Protein AF-A0A1J3GNA1-F1 (afdb_monomer)

Organism: Noccaea caerulescens (NCBI:txid107243)

InterPro domains:
  IPR003609 PAN/Apple domain [PF08276] (162-185)

Sequence (187 aa):
ASGSFVFGMDDNTTNRLTILWRENMYWASGLWFNGRFSLEELNKYAFVFSFVSTESEQYLMYSGDPNYPGTLFPRIVIGQNGVLQIIRLDSEQTYVRCYPFGEDMTYEDCYEKNSRKCVRAGCMFPDTAYELRECRHFDFNETISPFSSSGFVLNETGGRLSSTDCQVKCLQNCSCLAYASTNVDGT

Radius of gyration: 18.55 Å; Cα contacts (8 Å, |Δi|>4): 287; chains: 1; bounding box: 49×35×56 Å

Structure (mmCIF, N/CA/C/O backbone):
data_AF-A0A1J3GNA1-F1
#
_entry.id   AF-A0A1J3GNA1-F1
#
loop_
_atom_site.group_PDB
_atom_site.id
_atom_site.type_symbol
_atom_site.label_atom_id
_atom_site.label_alt_id
_atom_site.label_comp_id
_atom_site.label_asym_id
_atom_site.label_entity_id
_atom_site.label_seq_id
_atom_site.pdbx_PDB_ins_code
_atom_site.Cartn_x
_atom_site.Cartn_y
_atom_site.Cartn_z
_atom_site.occupancy
_atom_site.B_iso_or_equiv
_atom_site.auth_seq_id
_atom_site.auth_comp_id
_atom_site.auth_asym_id
_atom_site.auth_atom_id
_atom_site.pdbx_PDB_model_num
ATOM 1 N N . ALA A 1 1 ? -6.658 10.672 -13.037 1.00 47.53 1 ALA A N 1
ATOM 2 C CA . ALA A 1 1 ? -6.172 9.318 -13.350 1.00 47.53 1 ALA A CA 1
ATOM 3 C C . ALA A 1 1 ? -6.287 8.431 -12.114 1.00 47.53 1 ALA A C 1
ATOM 5 O O . ALA A 1 1 ? -5.945 8.909 -11.038 1.00 47.53 1 ALA A O 1
ATOM 6 N N . SER A 1 2 ? -6.765 7.189 -12.240 1.00 63.78 2 SER A N 1
ATOM 7 C CA . SER A 1 2 ? -6.637 6.184 -11.169 1.00 63.78 2 SER A CA 1
ATOM 8 C C . SER A 1 2 ? -5.281 5.494 -11.312 1.00 63.78 2 SER A C 1
ATOM 10 O O . SER A 1 2 ? -4.959 5.035 -12.405 1.00 63.78 2 SER A O 1
ATOM 12 N N . GLY A 1 3 ? -4.481 5.467 -10.245 1.00 73.94 3 GLY A N 1
ATOM 13 C CA . GLY A 1 3 ? -3.180 4.793 -10.238 1.00 73.94 3 GLY A CA 1
ATOM 14 C C . GLY A 1 3 ? -3.301 3.267 -10.152 1.00 73.94 3 GLY A C 1
ATOM 15 O O . GLY A 1 3 ? -4.387 2.729 -9.952 1.00 73.94 3 GLY A O 1
ATOM 16 N N . SER A 1 4 ? -2.173 2.562 -10.269 1.00 83.62 4 SER A N 1
ATOM 17 C CA . SER A 1 4 ? -2.126 1.087 -10.229 1.00 83.62 4 SER A CA 1
ATOM 18 C C . SER A 1 4 ? -2.369 0.491 -8.840 1.00 83.62 4 SER A C 1
ATOM 20 O O . SER A 1 4 ? -2.621 -0.711 -8.731 1.00 83.62 4 SER A O 1
ATOM 22 N N . PHE A 1 5 ? -2.282 1.319 -7.796 1.00 86.62 5 PHE A N 1
ATOM 23 C CA . PHE A 1 5 ? -2.487 0.931 -6.407 1.00 86.62 5 PHE A CA 1
ATOM 24 C C . PHE A 1 5 ? -3.812 1.464 -5.866 1.00 86.62 5 PHE A C 1
ATOM 26 O O . PHE A 1 5 ? -4.145 2.634 -6.056 1.00 86.62 5 PHE A O 1
ATOM 33 N N . VAL A 1 6 ? -4.529 0.616 -5.133 1.00 89.81 6 VAL A N 1
ATOM 34 C CA . VAL A 1 6 ? -5.789 0.954 -4.467 1.00 89.81 6 VAL A CA 1
ATOM 35 C C . VAL A 1 6 ? -5.672 0.588 -2.997 1.00 89.81 6 VAL A C 1
ATOM 37 O O . VAL A 1 6 ? -5.424 -0.568 -2.669 1.00 89.81 6 VAL A O 1
ATOM 40 N N . PHE A 1 7 ? -5.846 1.568 -2.114 1.00 89.94 7 PHE A N 1
ATOM 41 C CA . PHE A 1 7 ? -5.908 1.359 -0.670 1.00 89.94 7 PHE A CA 1
ATOM 42 C C . PHE A 1 7 ? -7.358 1.422 -0.197 1.00 89.94 7 PHE A C 1
ATOM 44 O O . PHE A 1 7 ? -8.079 2.355 -0.550 1.00 89.94 7 PHE A O 1
ATOM 51 N N . GLY A 1 8 ? -7.775 0.458 0.619 1.00 90.06 8 GLY A N 1
ATOM 52 C CA . GLY A 1 8 ? -9.145 0.395 1.117 1.00 90.06 8 GLY A CA 1
ATOM 53 C C . GLY A 1 8 ? -9.368 -0.716 2.134 1.00 90.06 8 GLY A C 1
ATOM 54 O O . GLY A 1 8 ? -8.424 -1.363 2.588 1.00 90.06 8 GLY A O 1
ATOM 55 N N . MET A 1 9 ? -10.632 -0.911 2.503 1.00 89.00 9 MET A N 1
ATOM 56 C CA . MET A 1 9 ? -11.079 -2.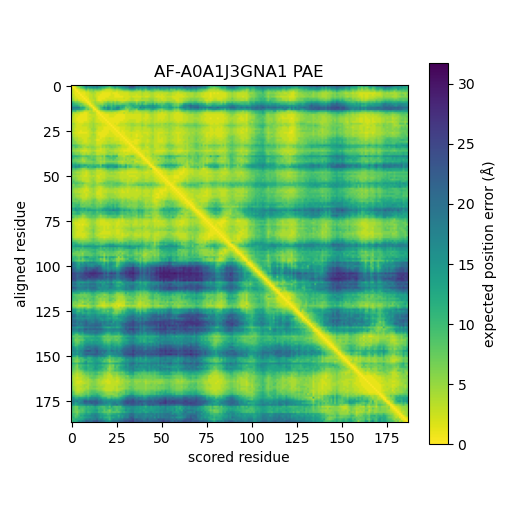099 3.230 1.00 89.00 9 MET A CA 1
ATOM 57 C C . MET A 1 9 ? -11.241 -3.262 2.245 1.00 89.00 9 MET A C 1
ATOM 59 O O . MET A 1 9 ? -11.571 -3.043 1.086 1.00 89.00 9 MET A O 1
ATOM 63 N N . ASP A 1 10 ? -10.996 -4.480 2.715 1.00 84.12 10 ASP A N 1
ATOM 64 C CA . ASP A 1 10 ? -11.249 -5.702 1.950 1.00 84.12 10 ASP A CA 1
ATOM 65 C C . ASP A 1 10 ? -12.757 -5.919 1.713 1.00 84.12 10 ASP A C 1
ATOM 67 O O . ASP A 1 10 ? -13.545 -5.921 2.662 1.00 84.12 10 ASP A O 1
ATOM 71 N N . ASP A 1 11 ? -13.148 -6.141 0.455 1.00 72.88 11 ASP A N 1
ATOM 72 C CA . ASP A 1 11 ? -14.547 -6.297 0.027 1.00 72.88 11 ASP A CA 1
ATOM 73 C C . ASP A 1 11 ? -15.204 -7.580 0.573 1.00 72.88 11 ASP A C 1
ATOM 75 O O . ASP A 1 11 ? -16.428 -7.683 0.650 1.00 72.88 11 ASP A O 1
ATOM 79 N N . ASN A 1 12 ? -14.408 -8.565 1.005 1.00 67.88 12 ASN A N 1
ATOM 80 C CA . ASN A 1 12 ? -14.890 -9.861 1.496 1.00 67.88 12 ASN A CA 1
ATOM 81 C C . ASN A 1 12 ? -15.392 -9.846 2.954 1.00 67.88 12 ASN A C 1
ATOM 83 O O . ASN A 1 12 ? -15.322 -10.864 3.645 1.00 67.88 12 ASN A O 1
ATOM 87 N N . THR A 1 13 ? -15.912 -8.718 3.454 1.00 61.09 13 THR A N 1
ATOM 88 C CA . THR A 1 13 ? -16.393 -8.513 4.846 1.00 61.09 13 THR A CA 1
ATOM 89 C C . THR A 1 13 ? -15.345 -8.747 5.940 1.00 61.09 13 THR A C 1
ATOM 91 O O . THR A 1 13 ? -15.638 -8.706 7.139 1.00 61.09 13 THR A O 1
ATOM 94 N N . THR A 1 14 ? -14.092 -8.971 5.558 1.00 67.81 14 THR A N 1
ATOM 95 C CA . THR A 1 14 ? -12.986 -9.090 6.490 1.00 67.81 14 THR A CA 1
ATOM 96 C C . THR A 1 14 ? -12.599 -7.697 6.960 1.00 67.81 14 THR A C 1
ATOM 98 O O . THR A 1 14 ? -12.232 -6.833 6.175 1.00 67.81 14 THR A O 1
ATOM 101 N N . ASN A 1 15 ? -12.660 -7.477 8.269 1.00 85.00 15 ASN A N 1
ATOM 102 C CA . ASN A 1 15 ? -12.318 -6.223 8.931 1.00 85.00 15 ASN A CA 1
ATOM 103 C C . ASN A 1 15 ? -10.800 -5.938 8.873 1.00 85.00 15 ASN A C 1
ATOM 105 O O . ASN A 1 15 ? -10.103 -5.922 9.880 1.00 85.00 15 ASN A O 1
ATOM 109 N N . ARG A 1 16 ? -10.249 -5.754 7.675 1.00 89.62 16 ARG A N 1
ATOM 110 C CA . ARG A 1 16 ? -8.832 -5.489 7.418 1.00 89.62 16 ARG A CA 1
ATOM 111 C C . ARG A 1 16 ? -8.691 -4.398 6.363 1.00 89.62 16 ARG A C 1
ATOM 113 O O . ARG A 1 16 ? -9.560 -4.237 5.511 1.00 89.62 16 ARG A O 1
ATOM 120 N N . LEU A 1 17 ? -7.576 -3.681 6.414 1.00 90.31 17 LEU A N 1
ATOM 121 C CA . LEU A 1 17 ? -7.147 -2.776 5.356 1.00 90.31 17 LEU A CA 1
ATOM 122 C C . LEU A 1 17 ? -6.234 -3.529 4.396 1.00 90.31 17 LEU A C 1
ATOM 124 O O . LEU A 1 17 ? -5.413 -4.347 4.821 1.00 90.31 17 LEU A O 1
ATOM 128 N N . THR A 1 18 ? -6.353 -3.222 3.114 1.00 91.06 18 THR A N 1
ATOM 129 C CA . THR A 1 18 ? -5.567 -3.833 2.047 1.00 91.06 18 THR A CA 1
ATOM 130 C C . THR A 1 18 ? -5.056 -2.786 1.078 1.00 91.06 18 THR A C 1
ATOM 132 O O . THR A 1 18 ? -5.681 -1.745 0.869 1.00 91.06 18 THR A O 1
ATOM 135 N N . ILE A 1 19 ? -3.927 -3.100 0.452 1.00 89.31 19 ILE A N 1
ATOM 136 C CA . ILE A 1 19 ? -3.503 -2.450 -0.781 1.00 89.31 19 ILE A CA 1
ATOM 137 C C . ILE A 1 19 ? -3.586 -3.491 -1.884 1.00 89.31 19 ILE A C 1
ATOM 139 O O . ILE A 1 19 ? -3.013 -4.577 -1.761 1.00 89.31 19 ILE A O 1
ATOM 143 N N . LEU A 1 20 ? -4.284 -3.145 -2.956 1.00 88.56 20 LEU A N 1
ATOM 144 C CA . LEU A 1 20 ? -4.292 -3.898 -4.197 1.00 88.56 20 LEU A CA 1
ATOM 145 C C . LEU A 1 20 ? -3.345 -3.229 -5.186 1.00 88.56 20 LEU A C 1
ATOM 147 O O . LEU A 1 20 ? -3.363 -2.008 -5.324 1.00 88.56 20 LEU A O 1
ATOM 151 N N . TRP A 1 21 ? -2.553 -4.025 -5.891 1.00 86.50 21 TRP A N 1
ATOM 152 C CA . TRP A 1 21 ? -1.792 -3.601 -7.058 1.00 86.50 21 TRP A CA 1
ATOM 153 C C . TRP A 1 21 ? -2.322 -4.365 -8.266 1.00 86.50 21 TRP A C 1
ATOM 155 O O . TRP A 1 21 ? -2.191 -5.587 -8.331 1.00 86.50 21 TRP A O 1
ATOM 165 N N . ARG A 1 22 ? -2.979 -3.658 -9.195 1.00 82.94 22 ARG A N 1
ATOM 166 C CA . ARG A 1 22 ? -3.674 -4.271 -10.346 1.00 82.94 22 ARG A CA 1
ATOM 167 C C . ARG A 1 22 ? -4.550 -5.459 -9.935 1.00 82.94 22 ARG A C 1
ATOM 169 O O . ARG A 1 22 ? -4.351 -6.568 -10.416 1.00 82.94 22 ARG A O 1
ATOM 176 N N . GLU A 1 23 ? -5.457 -5.224 -8.987 1.00 84.94 23 GLU A N 1
ATOM 177 C CA . GLU A 1 23 ? -6.411 -6.221 -8.455 1.00 84.94 23 GLU A CA 1
ATOM 178 C C . GLU A 1 23 ? -5.778 -7.382 -7.664 1.00 84.94 23 GLU A C 1
ATOM 180 O O . GLU A 1 23 ? -6.491 -8.174 -7.054 1.00 84.94 23 GLU A O 1
ATOM 185 N N . ASN A 1 24 ? -4.447 -7.461 -7.589 1.00 84.44 24 ASN A N 1
ATOM 186 C CA . ASN A 1 24 ? -3.743 -8.457 -6.790 1.00 84.44 24 ASN A CA 1
ATOM 187 C C . ASN A 1 24 ? -3.427 -7.898 -5.402 1.00 84.44 24 ASN A C 1
ATOM 189 O O . ASN A 1 24 ? -3.032 -6.740 -5.261 1.00 84.44 24 ASN A O 1
ATOM 193 N N . MET A 1 25 ? -3.568 -8.724 -4.364 1.00 84.81 25 MET A N 1
ATOM 194 C CA . MET A 1 25 ? -3.251 -8.313 -2.996 1.00 84.81 25 MET A CA 1
ATOM 195 C C . MET A 1 25 ? -1.747 -8.045 -2.856 1.00 84.81 25 MET A C 1
ATOM 197 O O . MET A 1 25 ? -0.932 -8.944 -3.037 1.00 84.81 25 MET A O 1
ATOM 201 N N . TYR A 1 26 ? -1.400 -6.801 -2.526 1.00 82.94 26 TYR A N 1
ATOM 202 C CA . TYR A 1 26 ? -0.025 -6.322 -2.363 1.00 82.94 26 TYR A CA 1
ATOM 203 C C . TYR A 1 26 ? 0.366 -6.187 -0.886 1.00 82.94 26 TYR A C 1
ATOM 205 O O . TYR A 1 26 ? 1.506 -6.423 -0.485 1.00 82.94 26 TYR A O 1
ATOM 213 N N . TRP A 1 27 ? -0.599 -5.825 -0.043 1.00 87.88 27 TRP A N 1
ATOM 214 C CA . TRP A 1 27 ? -0.398 -5.693 1.394 1.00 87.88 27 TRP A CA 1
ATOM 215 C C . TRP A 1 27 ? -1.714 -5.871 2.150 1.00 87.88 27 TRP A C 1
ATOM 217 O O . TRP A 1 27 ? -2.777 -5.521 1.632 1.00 87.88 27 TRP A O 1
ATOM 227 N N . ALA A 1 28 ? -1.641 -6.354 3.392 1.00 88.44 28 ALA A N 1
ATOM 228 C CA . ALA A 1 28 ? -2.766 -6.356 4.320 1.00 88.44 28 ALA A CA 1
ATOM 229 C C . ALA A 1 28 ? -2.348 -5.988 5.752 1.00 88.44 28 ALA A C 1
ATOM 231 O O . ALA A 1 28 ? -1.338 -6.470 6.263 1.00 88.44 28 ALA A O 1
ATOM 232 N N . SER A 1 29 ? -3.207 -5.247 6.457 1.00 87.12 29 SER A N 1
ATOM 233 C CA . SER A 1 29 ? -3.040 -4.904 7.880 1.00 87.12 29 SER A CA 1
ATOM 234 C C . SER A 1 29 ? -3.189 -6.095 8.833 1.00 87.12 29 SER A C 1
ATOM 236 O O . SER A 1 29 ? -3.086 -5.947 10.049 1.00 87.12 29 SER A O 1
ATOM 238 N N . GLY A 1 30 ? -3.549 -7.272 8.321 1.00 88.00 30 GLY A N 1
ATOM 239 C CA . GLY A 1 30 ? -4.114 -8.342 9.138 1.00 88.00 30 GLY A CA 1
ATOM 240 C C . GLY A 1 30 ? -5.498 -7.986 9.697 1.00 88.00 30 GLY A C 1
ATOM 241 O O . GLY A 1 30 ? -6.026 -6.895 9.471 1.00 88.00 30 GLY A O 1
ATOM 242 N N . LEU A 1 31 ? -6.099 -8.937 10.414 1.00 89.19 31 LEU A N 1
ATOM 243 C CA . LEU A 1 31 ? -7.452 -8.803 10.956 1.00 89.19 31 LEU A CA 1
ATOM 244 C C . LEU A 1 31 ? -7.516 -7.746 12.058 1.00 89.19 31 LEU A C 1
ATOM 246 O O . LEU A 1 31 ? -6.604 -7.647 12.886 1.00 89.19 31 LEU A O 1
ATOM 250 N N . TRP A 1 32 ? -8.617 -7.004 12.081 1.00 88.06 32 TRP A N 1
ATOM 251 C CA . TRP A 1 32 ? -8.978 -6.110 13.169 1.00 88.06 32 TRP A CA 1
ATOM 252 C C . TRP A 1 32 ? -9.615 -6.889 14.319 1.00 88.06 32 TRP A C 1
ATOM 254 O O . TRP A 1 32 ? -10.547 -7.672 14.133 1.00 88.06 32 TRP A O 1
ATOM 264 N N . PHE A 1 33 ? -9.142 -6.657 15.537 1.00 87.25 33 PHE A N 1
ATOM 265 C CA . PHE A 1 33 ? -9.732 -7.229 16.739 1.00 87.25 33 PHE A CA 1
ATOM 266 C C . PHE A 1 33 ? -9.485 -6.315 17.940 1.00 87.25 33 PHE A C 1
ATOM 268 O O . PHE A 1 33 ? -8.365 -5.863 18.165 1.00 87.25 33 PHE A O 1
ATOM 275 N N . ASN A 1 34 ? -10.536 -6.037 18.720 1.00 85.38 34 ASN A N 1
ATOM 276 C CA . ASN A 1 34 ? -10.472 -5.244 19.956 1.00 85.38 34 ASN A CA 1
ATOM 277 C C . ASN A 1 34 ? -9.677 -3.928 19.841 1.00 85.38 34 ASN A C 1
ATOM 279 O O . ASN A 1 34 ? -8.824 -3.624 20.674 1.00 85.38 34 ASN A O 1
ATOM 283 N N . GLY A 1 35 ? -9.966 -3.131 18.809 1.00 83.31 35 GLY A N 1
ATOM 284 C CA . GLY A 1 35 ? -9.367 -1.801 18.667 1.00 83.31 35 GLY A CA 1
ATOM 285 C C . GLY A 1 35 ? -7.989 -1.786 18.003 1.00 83.31 35 GLY A C 1
ATOM 286 O O . GLY A 1 35 ? -7.337 -0.743 18.014 1.00 83.31 35 GLY A O 1
ATOM 287 N N . ARG A 1 36 ? -7.509 -2.921 17.477 1.00 87.06 36 ARG A N 1
ATOM 288 C CA . ARG A 1 36 ? -6.171 -3.034 16.884 1.00 87.06 36 ARG A CA 1
ATOM 289 C C . ARG A 1 36 ? -6.160 -3.948 15.671 1.00 87.06 36 ARG A C 1
ATOM 291 O O . ARG A 1 36 ? -6.886 -4.938 15.617 1.00 87.06 36 ARG A O 1
ATOM 298 N N . PHE A 1 37 ? -5.273 -3.656 14.731 1.00 89.00 37 PHE A N 1
ATOM 299 C CA . PHE A 1 37 ? -4.911 -4.602 13.683 1.00 89.00 37 PHE A CA 1
ATOM 300 C C . PHE A 1 37 ? -3.893 -5.618 14.196 1.00 89.00 37 PHE A C 1
ATOM 302 O O . PHE A 1 37 ? -3.032 -5.283 15.009 1.00 89.00 37 PHE A O 1
ATOM 309 N N . SER A 1 38 ? -3.959 -6.846 13.684 1.00 86.50 38 SER A N 1
ATOM 310 C CA . SER A 1 38 ? -2.986 -7.903 14.003 1.00 86.50 38 SER A CA 1
ATOM 311 C C . SER A 1 38 ? -1.553 -7.513 13.612 1.00 86.50 38 SER A C 1
ATOM 313 O O . SER A 1 38 ? -0.592 -7.982 14.218 1.00 86.50 38 SER A O 1
ATOM 315 N N . LEU A 1 39 ? -1.403 -6.634 12.618 1.00 83.00 39 LEU A N 1
ATOM 316 C CA . LEU A 1 39 ? -0.133 -6.024 12.256 1.00 83.00 39 LEU A CA 1
ATOM 317 C C . LEU A 1 39 ? 0.155 -4.830 13.174 1.00 83.00 39 LEU A C 1
ATOM 319 O O . LEU A 1 39 ? -0.386 -3.738 12.997 1.00 83.00 39 LEU A O 1
ATOM 323 N N . GLU A 1 40 ? 1.006 -5.044 14.180 1.00 72.00 40 GLU A N 1
ATOM 324 C CA . GLU A 1 40 ? 1.199 -4.075 15.265 1.00 72.00 40 GLU A CA 1
ATOM 325 C C . GLU A 1 40 ? 1.725 -2.711 14.816 1.00 72.00 40 GLU A C 1
ATOM 327 O O . GLU A 1 40 ? 1.449 -1.710 15.471 1.00 72.00 40 GLU A O 1
ATOM 332 N N . GLU A 1 41 ? 2.495 -2.657 13.733 1.00 74.81 41 GLU A N 1
ATOM 333 C CA . GLU A 1 41 ? 3.173 -1.438 13.294 1.00 74.81 41 GLU A CA 1
ATOM 334 C C . GLU A 1 41 ? 2.188 -0.330 12.913 1.00 74.81 41 GLU A C 1
ATOM 336 O O . GLU A 1 41 ? 2.397 0.812 13.315 1.00 74.81 41 GLU A O 1
ATOM 341 N N . LEU A 1 42 ? 1.069 -0.665 12.259 1.00 74.25 42 LEU A N 1
ATOM 342 C CA . LEU A 1 42 ? 0.036 0.313 11.903 1.00 74.25 42 LEU A CA 1
ATOM 343 C C . LEU A 1 42 ? -0.609 0.952 13.148 1.00 74.25 42 LEU A C 1
ATOM 345 O O . LEU A 1 42 ? -1.020 2.110 13.115 1.00 74.25 42 LEU A O 1
ATOM 349 N N . ASN A 1 43 ? -0.655 0.223 14.269 1.00 75.00 43 ASN A N 1
ATOM 350 C CA . ASN A 1 43 ? -1.239 0.710 15.521 1.00 75.00 43 ASN A CA 1
ATOM 351 C C . ASN A 1 43 ? -0.311 1.674 16.287 1.00 75.00 43 ASN A C 1
ATOM 353 O O . ASN A 1 43 ? -0.723 2.231 17.302 1.00 75.00 43 ASN A O 1
ATOM 357 N N . LYS A 1 44 ? 0.948 1.855 15.860 1.00 76.69 44 LYS A N 1
ATOM 358 C CA . LYS A 1 44 ? 1.939 2.682 16.579 1.00 76.69 44 LYS A CA 1
ATOM 359 C C . LYS A 1 44 ? 1.857 4.172 16.234 1.00 76.69 44 LYS A C 1
ATOM 361 O O . LYS A 1 44 ? 2.416 4.991 16.958 1.00 76.69 44 LYS A O 1
ATOM 366 N N . TYR A 1 45 ? 1.173 4.545 15.153 1.00 70.00 45 TYR A N 1
ATOM 367 C CA . TYR A 1 45 ? 1.310 5.870 14.532 1.00 70.00 45 TYR A CA 1
ATOM 368 C C . TYR A 1 45 ? 0.371 6.965 15.063 1.00 70.00 45 TYR A C 1
ATOM 370 O O . TYR A 1 45 ? -0.038 7.842 14.310 1.00 70.00 45 TYR A O 1
ATOM 378 N N . ALA A 1 46 ? 0.057 6.962 16.364 1.00 71.38 46 ALA A N 1
ATOM 379 C CA . ALA A 1 46 ? -0.858 7.932 16.986 1.00 71.38 46 ALA A CA 1
ATOM 380 C C . ALA A 1 46 ? -2.204 8.064 16.237 1.00 71.38 46 ALA A C 1
ATOM 382 O O . ALA A 1 46 ? -2.810 9.135 16.204 1.00 71.38 46 ALA A O 1
ATOM 383 N N . PHE A 1 47 ? -2.656 6.969 15.620 1.00 79.12 47 PHE A N 1
ATOM 384 C CA . PHE A 1 47 ? -3.978 6.841 15.028 1.00 79.12 47 PHE A CA 1
ATOM 385 C C . PHE A 1 47 ? -4.830 5.925 15.883 1.00 79.12 47 PHE A C 1
ATOM 387 O O . PHE A 1 47 ? -4.400 4.844 16.285 1.00 79.12 47 PHE A O 1
ATOM 394 N N . VAL A 1 48 ? -6.063 6.353 16.113 1.00 84.50 48 VAL A N 1
ATOM 395 C CA . VAL A 1 48 ? -7.095 5.529 16.721 1.00 84.50 48 VAL A CA 1
ATOM 396 C C . VAL A 1 48 ? -7.999 5.065 15.600 1.00 84.50 48 VAL A C 1
ATOM 398 O O . VAL A 1 48 ? -8.741 5.848 15.013 1.00 84.50 48 VAL A O 1
ATOM 401 N N . PHE A 1 49 ? -7.899 3.782 15.282 1.00 87.12 49 PHE A N 1
ATOM 402 C CA . PHE A 1 49 ? -8.788 3.137 14.333 1.00 87.12 49 PHE A CA 1
ATOM 403 C C . PHE A 1 49 ? -10.050 2.646 15.049 1.00 87.12 49 PHE A C 1
ATOM 405 O O . PHE A 1 49 ? -10.047 2.315 16.236 1.00 87.12 49 PHE A O 1
ATOM 412 N N . SER A 1 50 ? -11.145 2.592 14.309 1.00 87.81 50 SER A N 1
ATOM 413 C CA . SER A 1 50 ? -12.440 2.104 14.759 1.00 87.81 50 SER A CA 1
ATOM 414 C C . SER A 1 50 ? -13.127 1.403 13.597 1.00 87.81 50 SER A C 1
ATOM 416 O O . SER A 1 50 ? -13.060 1.862 12.458 1.00 87.81 50 SER A O 1
ATOM 418 N N . PHE A 1 51 ? -13.764 0.274 13.882 1.00 89.12 51 PHE A N 1
ATOM 419 C CA . PHE A 1 51 ? -14.541 -0.476 12.904 1.00 89.12 51 PHE A CA 1
ATOM 420 C C . PHE A 1 51 ? -16.016 -0.292 13.221 1.00 89.12 51 PHE A C 1
ATOM 422 O O . PHE A 1 51 ? -16.443 -0.558 14.347 1.00 89.12 51 PHE A O 1
ATOM 429 N N . VAL A 1 52 ? -16.771 0.165 12.232 1.00 88.12 52 VAL A N 1
ATOM 430 C CA . VAL A 1 52 ? -18.216 0.329 12.318 1.00 88.12 52 VAL A CA 1
ATOM 431 C C . VAL A 1 52 ? -18.850 -0.727 11.428 1.00 88.12 52 VAL A C 1
ATOM 433 O O . VAL A 1 52 ? -18.507 -0.841 10.255 1.00 88.12 52 VAL A O 1
ATOM 436 N N . SER A 1 53 ? -19.759 -1.510 12.005 1.00 88.00 53 SER A N 1
ATOM 437 C CA . SER A 1 53 ? -20.569 -2.491 11.287 1.00 88.00 53 SER A CA 1
ATOM 438 C C . SER A 1 53 ? -22.016 -2.314 11.710 1.00 88.00 53 SER A C 1
ATOM 440 O O . SER A 1 53 ? -22.372 -2.608 12.851 1.00 88.00 53 SER A O 1
ATOM 442 N N . THR A 1 54 ? -22.835 -1.826 10.790 1.00 89.06 54 THR A N 1
ATOM 443 C CA . THR A 1 54 ? -24.287 -1.704 10.935 1.00 89.06 54 THR A CA 1
ATOM 444 C C . THR A 1 54 ? -24.978 -2.684 9.981 1.00 89.06 54 THR A C 1
ATOM 446 O O . THR A 1 54 ? -24.317 -3.477 9.313 1.00 89.06 54 THR A O 1
ATOM 449 N N . GLU A 1 55 ? -26.311 -2.659 9.918 1.00 88.31 55 GLU A N 1
ATOM 450 C CA . GLU A 1 55 ? -27.066 -3.469 8.949 1.00 88.31 55 GLU A CA 1
ATOM 451 C C . GLU A 1 55 ? -26.846 -3.020 7.496 1.00 88.31 55 GLU A C 1
ATOM 453 O O . GLU A 1 55 ? -26.990 -3.825 6.580 1.00 88.31 55 GLU A O 1
ATOM 458 N N . SER A 1 56 ? -26.504 -1.746 7.276 1.00 87.81 56 SER A N 1
ATOM 459 C CA . SER A 1 56 ? -26.403 -1.145 5.941 1.00 87.81 56 SER A CA 1
ATOM 460 C C . SER A 1 56 ? -24.976 -0.860 5.488 1.00 87.81 56 SER A C 1
ATOM 462 O O . SER A 1 56 ? -24.746 -0.709 4.291 1.00 87.81 56 SER A O 1
ATOM 464 N N . GLU A 1 57 ? -24.022 -0.741 6.411 1.00 87.81 57 GLU A N 1
ATOM 465 C CA . GLU A 1 57 ? -22.660 -0.326 6.084 1.00 87.81 57 GLU A CA 1
ATOM 466 C C . GLU A 1 57 ? -21.613 -0.954 7.000 1.00 87.81 57 GLU A C 1
ATOM 468 O O . GLU A 1 57 ? -21.816 -1.165 8.198 1.00 87.81 57 GLU A O 1
ATOM 473 N N . GLN A 1 58 ? -20.454 -1.216 6.406 1.00 87.69 58 GLN A N 1
ATOM 474 C CA . GLN A 1 58 ? -19.255 -1.647 7.102 1.00 87.69 58 GLN A CA 1
ATOM 475 C C . GLN A 1 58 ? -18.106 -0.765 6.644 1.00 87.69 58 GLN A C 1
ATOM 477 O O . GLN A 1 58 ? -17.846 -0.649 5.449 1.00 87.69 58 GLN A O 1
ATOM 482 N N . TYR A 1 59 ? -17.440 -0.108 7.588 1.00 87.94 59 TYR A N 1
ATOM 483 C CA . TYR A 1 59 ? -16.325 0.772 7.271 1.00 87.94 59 TYR A CA 1
ATOM 484 C C . TYR A 1 59 ? -15.341 0.880 8.432 1.00 87.94 59 TYR A C 1
ATOM 486 O O . TYR A 1 59 ? -15.659 0.663 9.604 1.00 87.94 59 TYR A O 1
ATOM 494 N N . LEU A 1 60 ? -14.103 1.215 8.083 1.00 88.75 60 LEU A N 1
ATOM 495 C CA . LEU A 1 60 ? -13.071 1.592 9.036 1.00 88.75 60 LEU A CA 1
ATOM 496 C C . LEU A 1 60 ? -12.966 3.108 9.049 1.00 88.75 60 LEU A C 1
ATOM 498 O O . LEU A 1 60 ? -12.845 3.748 8.008 1.00 88.75 60 LEU A O 1
ATOM 502 N N . MET A 1 61 ? -12.981 3.671 10.246 1.00 89.12 61 MET A N 1
ATOM 503 C CA . MET A 1 61 ? -12.754 5.086 10.479 1.00 89.12 61 MET A CA 1
ATOM 504 C C . MET A 1 61 ? -11.530 5.245 11.368 1.00 89.12 61 MET A C 1
ATOM 506 O O . MET A 1 61 ? -11.295 4.437 12.268 1.00 89.12 61 MET A O 1
ATOM 510 N N . TYR A 1 62 ? -10.753 6.293 11.130 1.00 86.94 62 TYR A N 1
ATOM 511 C CA . TYR A 1 62 ? -9.586 6.608 11.937 1.00 86.94 62 TYR A CA 1
ATOM 512 C C . TYR A 1 62 ? -9.588 8.078 12.350 1.00 86.94 62 TYR A C 1
ATOM 514 O O . TYR A 1 62 ? -10.132 8.940 11.661 1.00 86.94 62 TYR A O 1
ATOM 522 N N . SER A 1 63 ? -8.961 8.358 13.485 1.00 85.69 63 SER A N 1
ATOM 523 C CA . SER A 1 63 ? -8.741 9.705 14.004 1.00 85.69 63 SER A CA 1
ATOM 524 C C . SER A 1 63 ? -7.350 9.817 14.627 1.00 85.69 63 SER A C 1
ATOM 526 O O . SER A 1 63 ? -6.643 8.821 14.790 1.00 85.69 63 SER A O 1
ATOM 528 N N . GLY A 1 64 ? -6.920 11.039 14.940 1.00 81.31 64 GLY A N 1
ATOM 529 C CA . GLY A 1 64 ? -5.685 11.257 15.690 1.00 81.31 64 GLY A CA 1
ATOM 530 C C . GLY A 1 64 ? -5.863 10.848 17.152 1.00 81.31 64 GLY A C 1
ATOM 531 O O . GLY A 1 64 ? -6.927 11.069 17.729 1.00 81.31 64 GLY A O 1
ATOM 532 N N . ASP A 1 65 ? -4.824 10.268 17.748 1.00 80.12 65 ASP A N 1
ATOM 533 C CA . ASP A 1 65 ? -4.801 9.923 19.167 1.00 80.12 65 ASP A CA 1
ATOM 534 C C . ASP A 1 65 ? -4.894 11.199 20.020 1.00 80.12 65 ASP A C 1
ATOM 536 O O . ASP A 1 65 ? -4.008 12.057 19.928 1.00 80.12 65 ASP A O 1
ATOM 540 N N . PRO A 1 66 ? -5.935 11.342 20.862 1.00 77.62 66 PRO A N 1
ATOM 541 C CA . PRO A 1 66 ? -6.119 12.523 21.700 1.00 77.62 66 PRO A CA 1
ATOM 542 C C . PRO A 1 66 ? -5.013 12.700 22.747 1.00 77.62 66 PRO A C 1
ATOM 544 O O . PRO A 1 66 ? -4.844 13.799 23.268 1.00 77.62 66 PRO A O 1
ATOM 547 N N . ASN A 1 67 ? -4.263 11.642 23.064 1.00 81.81 67 ASN A N 1
ATOM 548 C CA . ASN A 1 67 ? -3.164 11.695 24.026 1.00 81.81 67 ASN A CA 1
ATOM 549 C C . ASN A 1 67 ? -1.834 12.110 23.386 1.00 81.81 67 ASN A C 1
ATOM 551 O O . ASN A 1 67 ? -0.834 12.238 24.097 1.00 81.81 67 ASN A O 1
ATOM 555 N N . TYR A 1 68 ? -1.781 12.296 22.063 1.00 76.88 68 TYR A N 1
ATOM 556 C CA . TYR A 1 68 ? -0.548 12.717 21.417 1.00 76.88 68 TYR A CA 1
ATOM 557 C C . TYR A 1 68 ? -0.203 14.166 21.806 1.00 76.88 68 TYR A C 1
ATOM 559 O O . TYR A 1 68 ? -1.040 15.057 21.642 1.00 76.88 68 TYR A O 1
ATOM 567 N N . PRO A 1 69 ? 1.024 14.442 22.289 1.00 72.94 69 PRO A N 1
ATOM 568 C CA . PRO A 1 69 ? 1.440 15.787 22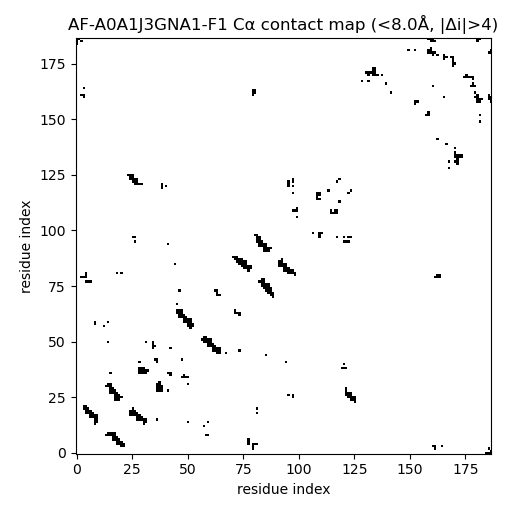.666 1.00 72.94 69 PRO A CA 1
ATOM 569 C C . PRO A 1 69 ? 1.706 16.631 21.410 1.00 72.94 69 PRO A C 1
ATOM 571 O O . PRO A 1 69 ? 2.839 16.761 20.956 1.00 72.94 69 PRO A O 1
ATOM 574 N N . GLY A 1 70 ? 0.651 17.189 20.820 1.00 74.19 70 GLY A N 1
ATOM 575 C CA . GLY A 1 70 ? 0.738 18.083 19.668 1.00 74.19 70 GLY A CA 1
ATOM 576 C C . GLY A 1 70 ? -0.504 18.045 18.784 1.00 74.19 70 GLY A C 1
ATOM 577 O O . GLY A 1 70 ? -1.439 17.283 19.015 1.00 74.19 70 GLY A O 1
ATOM 578 N N . THR A 1 71 ? -0.509 18.867 17.738 1.00 69.81 71 THR A N 1
ATOM 579 C CA . THR A 1 71 ? -1.605 18.882 16.766 1.00 69.81 71 THR A CA 1
ATOM 580 C C . THR A 1 71 ? -1.384 17.801 15.708 1.00 69.81 71 THR A C 1
ATOM 582 O O . THR A 1 71 ? -0.385 17.803 14.988 1.00 69.81 71 THR A O 1
ATOM 585 N N . LEU A 1 72 ? -2.340 16.880 15.593 1.00 70.25 72 LEU A N 1
ATOM 586 C CA . LEU A 1 72 ? -2.359 15.813 14.596 1.00 70.25 72 LEU A CA 1
ATOM 587 C C . LEU A 1 72 ? -3.313 16.161 13.451 1.00 70.25 72 LEU A C 1
ATOM 589 O O . LEU A 1 72 ? -4.481 16.451 13.685 1.00 70.25 72 LEU A O 1
ATOM 593 N N . PHE A 1 73 ? -2.835 16.055 12.211 1.00 73.31 73 PHE A N 1
ATOM 594 C CA . PHE A 1 73 ? -3.682 16.062 11.014 1.00 73.31 73 PHE A CA 1
ATOM 595 C C . PHE A 1 73 ? -3.576 14.699 10.338 1.00 73.31 73 PHE A C 1
ATOM 597 O O . PHE A 1 73 ? -2.803 14.554 9.392 1.00 73.31 73 PHE A O 1
ATOM 604 N N . PRO A 1 74 ? -4.296 13.689 10.853 1.00 75.00 74 PRO A N 1
ATOM 605 C CA . PRO A 1 74 ? -4.130 12.314 10.427 1.00 75.00 74 PRO A CA 1
ATOM 606 C C . PRO A 1 74 ? -4.533 12.169 8.956 1.00 75.00 74 PRO A C 1
ATOM 608 O O . PRO A 1 74 ? -5.714 12.217 8.611 1.00 75.00 74 PRO A O 1
ATOM 611 N N . ARG A 1 75 ? -3.552 11.995 8.070 1.00 83.94 75 ARG A N 1
ATOM 612 C CA . ARG A 1 75 ? -3.796 11.656 6.667 1.00 83.94 75 ARG A CA 1
ATOM 613 C C . ARG A 1 75 ? -3.035 10.400 6.303 1.00 83.94 75 ARG A C 1
ATOM 615 O O . ARG A 1 75 ? -1.828 10.326 6.517 1.00 83.94 75 ARG A O 1
ATOM 622 N N . ILE A 1 76 ? -3.778 9.449 5.753 1.00 83.56 76 ILE A N 1
ATOM 623 C CA . ILE A 1 76 ? -3.247 8.242 5.141 1.00 83.56 76 ILE A CA 1
ATOM 624 C C . ILE A 1 76 ? -3.395 8.435 3.637 1.00 83.56 76 ILE A C 1
ATOM 626 O O . ILE A 1 76 ? -4.505 8.622 3.141 1.00 83.56 76 ILE A O 1
ATOM 630 N N . VAL A 1 77 ? -2.272 8.451 2.928 1.00 87.06 77 VAL A N 1
ATOM 631 C CA . VAL A 1 77 ? -2.224 8.645 1.476 1.00 87.06 77 VAL A CA 1
ATOM 632 C C . VAL A 1 77 ? -1.439 7.498 0.872 1.00 87.06 77 VAL A C 1
ATOM 634 O O . VAL A 1 77 ? -0.375 7.156 1.377 1.00 87.06 77 VAL A O 1
ATOM 637 N N . ILE A 1 78 ? -1.945 6.899 -0.202 1.00 87.19 78 ILE A N 1
ATOM 638 C CA . ILE A 1 78 ? -1.166 5.934 -0.974 1.00 87.19 78 ILE A CA 1
ATOM 639 C C . ILE A 1 78 ? -0.418 6.641 -2.102 1.00 87.19 78 ILE A C 1
ATOM 641 O O . ILE A 1 78 ? -1.016 7.331 -2.927 1.00 87.19 78 ILE A O 1
ATOM 645 N N . GLY A 1 79 ? 0.903 6.486 -2.103 1.00 82.62 79 GLY A N 1
ATOM 646 C CA . GLY A 1 79 ? 1.780 6.986 -3.149 1.00 82.62 79 GLY A CA 1
ATOM 647 C C . GLY A 1 79 ? 1.700 6.141 -4.420 1.00 82.62 79 GLY A C 1
ATOM 648 O O . GLY A 1 79 ? 1.286 4.981 -4.406 1.00 82.62 79 GLY A O 1
ATOM 649 N N . GLN A 1 80 ? 2.168 6.708 -5.532 1.00 77.94 80 GLN A N 1
ATOM 650 C CA . GLN A 1 80 ? 2.206 6.035 -6.839 1.00 77.94 80 GLN A CA 1
ATOM 651 C C . GLN A 1 80 ? 3.067 4.759 -6.869 1.00 77.94 80 GLN A C 1
ATOM 653 O O . GLN A 1 80 ? 2.885 3.919 -7.743 1.00 77.94 80 GLN A O 1
ATOM 658 N N . ASN A 1 81 ? 3.978 4.618 -5.905 1.00 75.75 81 ASN A N 1
ATOM 659 C CA . ASN A 1 81 ? 4.859 3.470 -5.692 1.00 75.75 81 ASN A CA 1
ATOM 660 C C . ASN A 1 81 ? 4.282 2.430 -4.707 1.00 75.75 81 ASN A C 1
ATOM 662 O O . ASN A 1 81 ? 4.994 1.521 -4.282 1.00 75.75 81 ASN A O 1
ATOM 666 N N . GLY A 1 82 ? 3.022 2.589 -4.287 1.00 80.06 82 GLY A N 1
ATOM 667 C CA . GLY A 1 82 ? 2.357 1.683 -3.349 1.00 80.06 82 GLY A CA 1
ATOM 668 C C . GLY A 1 82 ? 2.769 1.866 -1.887 1.00 80.06 82 GLY A C 1
ATOM 669 O O . GLY A 1 82 ? 2.430 1.022 -1.059 1.00 80.06 82 GLY A O 1
ATOM 670 N N . VAL A 1 83 ? 3.492 2.942 -1.556 1.00 82.31 83 VAL A N 1
ATOM 671 C CA . VAL A 1 83 ? 3.864 3.280 -0.174 1.00 82.31 83 VAL A CA 1
ATOM 672 C C . VAL A 1 83 ? 2.734 4.056 0.495 1.00 82.31 83 VAL A C 1
ATOM 674 O O . VAL A 1 83 ? 2.216 5.018 -0.071 1.00 82.31 83 VAL A O 1
ATOM 677 N N . LEU A 1 84 ? 2.363 3.669 1.717 1.00 83.25 84 LEU A N 1
ATOM 678 C CA . LEU A 1 84 ? 1.427 4.428 2.543 1.00 83.25 84 LEU A CA 1
ATOM 679 C C . LEU A 1 84 ? 2.162 5.540 3.288 1.00 83.25 84 LEU A C 1
ATOM 681 O O . LEU A 1 84 ? 2.997 5.296 4.152 1.00 83.25 84 LEU A O 1
ATOM 685 N N . GLN A 1 85 ? 1.825 6.783 2.990 1.00 81.75 85 GLN A N 1
ATOM 686 C CA . GLN A 1 85 ? 2.307 7.950 3.709 1.00 81.75 85 GLN A CA 1
ATOM 687 C C . GLN A 1 85 ? 1.349 8.292 4.843 1.00 81.75 85 GLN A C 1
ATOM 689 O O . GLN A 1 85 ? 0.146 8.479 4.646 1.00 81.75 85 GLN A O 1
ATOM 694 N N . ILE A 1 86 ? 1.918 8.391 6.037 1.00 78.69 86 ILE A N 1
ATOM 695 C CA . ILE A 1 86 ? 1.277 8.861 7.252 1.00 78.69 86 ILE A CA 1
ATOM 696 C C . ILE A 1 86 ? 1.807 10.267 7.516 1.00 78.69 86 ILE A C 1
ATOM 698 O O . ILE A 1 86 ? 2.935 10.458 7.975 1.00 78.69 86 ILE A O 1
ATOM 702 N N . ILE A 1 87 ? 0.990 11.262 7.187 1.00 72.50 87 ILE A N 1
ATOM 703 C CA . ILE A 1 87 ? 1.387 12.669 7.256 1.00 72.50 87 ILE A CA 1
ATOM 704 C C . ILE A 1 87 ? 0.922 13.262 8.586 1.00 72.50 87 ILE A C 1
ATOM 706 O O . ILE A 1 87 ? -0.236 13.104 8.979 1.00 72.50 87 ILE A O 1
ATOM 710 N N . ARG A 1 88 ? 1.829 13.971 9.261 1.00 71.69 88 ARG A N 1
ATOM 711 C CA . ARG A 1 88 ? 1.596 14.757 10.479 1.00 71.69 88 ARG A CA 1
ATOM 712 C C . ARG A 1 88 ? 2.096 16.188 10.243 1.00 71.69 88 ARG A C 1
ATOM 714 O O . ARG A 1 88 ? 2.706 16.469 9.217 1.00 71.69 88 ARG A O 1
ATOM 721 N N . LEU A 1 89 ? 1.831 17.114 11.166 1.00 67.88 89 LEU A N 1
ATOM 722 C CA . LEU A 1 89 ? 2.334 18.493 11.025 1.00 67.88 89 LEU A CA 1
ATOM 723 C C . LEU A 1 89 ? 3.851 18.600 11.179 1.00 67.88 89 LEU A C 1
ATOM 725 O O . LEU A 1 89 ? 4.472 19.447 10.550 1.00 67.88 89 LEU A O 1
ATOM 729 N N . ASP A 1 90 ? 4.417 17.781 12.059 1.00 68.69 90 ASP A N 1
ATOM 730 C CA . ASP A 1 90 ? 5.816 17.813 12.480 1.00 68.69 90 ASP A CA 1
ATOM 731 C C . ASP A 1 90 ? 6.684 16.773 11.761 1.00 68.69 90 ASP A C 1
ATOM 733 O O . ASP A 1 90 ? 7.909 16.835 11.830 1.00 68.69 90 ASP A O 1
ATOM 737 N N . SER A 1 91 ? 6.066 15.799 11.092 1.00 70.94 91 SER A N 1
ATOM 738 C CA . SER A 1 91 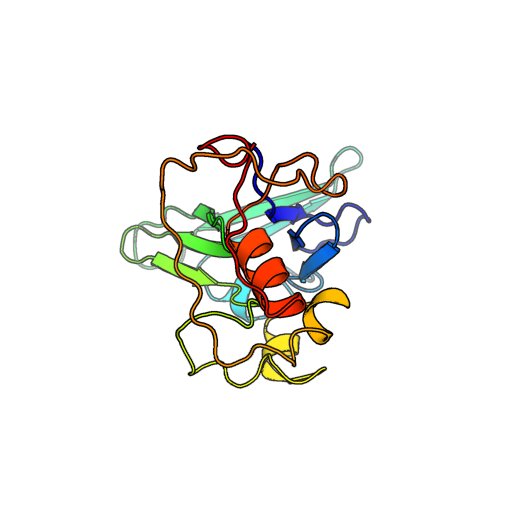? 6.769 14.697 10.443 1.00 70.94 91 SER A CA 1
ATOM 739 C C . SER A 1 91 ? 5.923 14.015 9.372 1.00 70.94 91 SER A C 1
ATOM 741 O O . SER A 1 91 ? 4.696 13.963 9.445 1.00 70.94 91 SER A O 1
ATOM 743 N N . GLU A 1 92 ? 6.599 13.431 8.393 1.00 72.06 92 GLU A N 1
ATOM 744 C CA . GLU A 1 92 ? 6.016 12.475 7.462 1.00 72.06 92 GLU A CA 1
ATOM 745 C C . GLU A 1 92 ? 6.640 11.111 7.741 1.00 72.06 92 GLU A C 1
ATOM 747 O O . GLU A 1 92 ? 7.864 10.974 7.779 1.00 72.06 92 GLU A O 1
ATOM 752 N N . GLN A 1 93 ? 5.803 10.104 7.980 1.00 73.75 93 GLN A N 1
ATOM 753 C CA . GLN A 1 93 ? 6.255 8.732 8.161 1.00 73.75 93 GLN A CA 1
ATOM 754 C C . GLN A 1 93 ? 5.770 7.884 6.998 1.00 73.75 93 GLN A C 1
ATOM 756 O O . GLN A 1 93 ? 4.605 7.930 6.612 1.00 73.75 93 GLN A O 1
ATOM 761 N N . THR A 1 94 ? 6.677 7.099 6.433 1.00 71.56 94 THR A N 1
ATOM 762 C CA . THR A 1 94 ? 6.348 6.151 5.373 1.00 71.56 94 THR A CA 1
ATOM 763 C C . THR A 1 94 ? 6.117 4.779 5.984 1.00 71.56 94 THR A C 1
ATOM 765 O O . THR A 1 94 ? 6.914 4.287 6.783 1.00 71.56 94 THR A O 1
ATOM 768 N N . TYR A 1 95 ? 5.012 4.166 5.597 1.00 71.38 95 TYR A N 1
ATOM 769 C CA . TYR A 1 95 ? 4.579 2.844 6.000 1.00 71.38 95 TYR A CA 1
ATOM 770 C C . TYR A 1 95 ? 4.286 2.000 4.754 1.00 71.38 95 TYR A C 1
ATOM 772 O O . TYR A 1 95 ? 4.021 2.535 3.684 1.00 71.38 95 TYR A O 1
ATOM 780 N N . VAL A 1 96 ? 4.363 0.675 4.874 1.00 70.62 96 VAL A N 1
ATOM 781 C CA . VAL A 1 96 ? 4.254 -0.271 3.746 1.00 70.62 96 VAL A CA 1
ATOM 782 C C . VAL A 1 96 ? 5.296 -0.021 2.649 1.00 70.62 96 VAL A C 1
ATOM 784 O O . VAL A 1 96 ? 5.046 0.632 1.643 1.00 70.62 96 VAL A O 1
ATOM 787 N N . ARG A 1 97 ? 6.483 -0.609 2.815 1.00 68.62 97 ARG A N 1
ATOM 788 C CA . ARG A 1 97 ? 7.473 -0.759 1.737 1.00 68.62 97 ARG A CA 1
ATOM 789 C C . ARG A 1 97 ? 7.585 -2.228 1.357 1.00 68.62 97 ARG A C 1
ATOM 791 O O . ARG A 1 97 ? 8.560 -2.893 1.677 1.00 68.62 97 ARG A O 1
ATOM 798 N N . CYS A 1 98 ? 6.549 -2.733 0.696 1.00 68.06 98 CYS A N 1
ATOM 799 C CA . CYS A 1 98 ? 6.544 -4.104 0.185 1.00 68.06 98 CYS A CA 1
ATOM 800 C C . CYS A 1 98 ? 7.298 -4.249 -1.137 1.00 68.06 98 CYS A C 1
ATOM 802 O O . CYS A 1 98 ? 7.401 -5.350 -1.665 1.00 68.06 98 CYS A O 1
ATOM 804 N N . TYR A 1 99 ? 7.823 -3.149 -1.675 1.00 65.38 99 TYR A N 1
ATOM 805 C CA . TYR A 1 99 ? 8.405 -3.128 -2.998 1.00 65.38 99 TYR A CA 1
ATOM 806 C C . TYR A 1 99 ? 9.856 -3.630 -2.976 1.00 65.38 99 TYR A C 1
ATOM 808 O O . TYR A 1 99 ? 10.677 -3.049 -2.263 1.00 65.38 99 TYR A O 1
ATOM 816 N N . PRO A 1 100 ? 10.208 -4.663 -3.760 1.00 52.03 100 PRO A N 1
ATOM 817 C CA . PRO A 1 100 ? 11.548 -5.240 -3.734 1.00 52.03 100 PRO A CA 1
ATOM 818 C C . PRO A 1 100 ? 12.588 -4.453 -4.546 1.00 52.03 100 PRO A C 1
ATOM 820 O O . PRO A 1 100 ? 13.733 -4.876 -4.589 1.00 52.03 100 PRO A O 1
ATOM 823 N N . PHE A 1 101 ? 12.230 -3.336 -5.192 1.00 52.94 101 PHE A N 1
ATOM 824 C CA . PHE A 1 101 ? 13.121 -2.616 -6.122 1.00 52.94 101 PHE A CA 1
ATOM 825 C C . PHE A 1 101 ? 13.467 -1.185 -5.686 1.00 52.94 101 PHE A C 1
ATOM 827 O O . PHE A 1 101 ? 13.825 -0.358 -6.520 1.00 52.94 101 PHE A O 1
ATOM 834 N N . GLY A 1 102 ? 13.309 -0.862 -4.398 1.00 51.47 102 GLY A N 1
ATOM 835 C CA . GLY A 1 102 ? 13.749 0.426 -3.855 1.00 51.47 102 GLY A CA 1
ATOM 836 C C . GLY A 1 102 ? 15.275 0.499 -3.721 1.00 51.47 102 GLY A C 1
ATOM 837 O O . GLY A 1 102 ? 15.895 -0.466 -3.285 1.00 51.47 102 GLY A O 1
ATOM 838 N N . GLU A 1 103 ? 15.859 1.659 -4.041 1.00 45.81 103 GLU A N 1
ATOM 839 C CA . GLU A 1 103 ? 17.304 1.958 -3.933 1.00 45.81 103 GLU A CA 1
ATOM 840 C C . GLU A 1 103 ? 17.876 1.808 -2.509 1.00 45.81 103 GLU A C 1
ATOM 842 O O . GLU A 1 103 ? 19.084 1.640 -2.336 1.00 45.81 103 GLU A O 1
ATOM 847 N N . ASP A 1 104 ? 17.028 1.807 -1.475 1.00 44.72 104 ASP A N 1
ATOM 848 C CA . ASP A 1 104 ? 17.439 1.515 -0.101 1.00 44.72 104 ASP A CA 1
ATOM 849 C C . ASP A 1 104 ? 17.655 0.000 0.084 1.00 44.72 104 ASP A C 1
ATOM 851 O O . ASP A 1 104 ? 16.822 -0.728 0.633 1.00 44.72 104 ASP A O 1
ATOM 855 N N . MET A 1 105 ? 18.844 -0.458 -0.319 1.00 41.19 105 MET A N 1
ATOM 856 C CA . MET A 1 105 ? 19.442 -1.783 -0.076 1.00 41.19 105 MET A CA 1
ATOM 857 C C . MET A 1 105 ? 19.550 -2.188 1.414 1.00 41.19 105 MET A C 1
ATOM 859 O O . MET A 1 105 ? 20.282 -3.106 1.760 1.00 41.19 105 MET A O 1
ATOM 863 N N . THR A 1 106 ? 18.833 -1.545 2.338 1.00 42.38 106 THR A N 1
ATOM 864 C CA . THR A 1 106 ? 18.749 -1.985 3.742 1.00 42.38 106 THR A CA 1
ATOM 865 C C . THR A 1 106 ? 17.577 -2.938 3.995 1.00 42.38 106 THR A C 1
ATOM 867 O O . THR A 1 106 ? 17.499 -3.552 5.060 1.00 42.38 106 THR A O 1
ATOM 870 N N . TYR A 1 107 ? 16.690 -3.115 3.007 1.00 45.22 107 TYR A N 1
ATOM 871 C CA . TYR A 1 107 ? 15.590 -4.084 3.025 1.00 45.22 107 TYR A CA 1
ATOM 872 C C . TYR A 1 107 ? 15.923 -5.332 2.183 1.00 45.22 107 TYR A C 1
ATOM 874 O O . TYR A 1 107 ? 15.093 -5.830 1.425 1.00 45.22 107 TYR A O 1
ATOM 882 N N . GLU A 1 108 ? 17.138 -5.872 2.351 1.00 45.62 108 GLU A N 1
ATOM 883 C CA . GLU A 1 108 ? 17.607 -7.162 1.791 1.00 45.62 108 GLU A CA 1
ATOM 884 C C . GLU A 1 108 ? 16.696 -8.357 2.118 1.00 45.62 108 GLU A C 1
ATOM 886 O O . GLU A 1 108 ? 16.866 -9.457 1.601 1.00 45.62 108 GLU A O 1
ATOM 891 N N . ASP A 1 109 ? 15.684 -8.154 2.950 1.00 50.59 109 ASP A N 1
ATOM 892 C CA . ASP A 1 109 ? 14.866 -9.226 3.455 1.00 50.59 109 ASP A CA 1
ATOM 893 C C . ASP A 1 109 ? 13.649 -9.535 2.574 1.00 50.59 109 ASP A C 1
ATOM 895 O O . ASP A 1 109 ? 13.218 -10.668 2.605 1.00 50.59 109 ASP A O 1
ATOM 899 N N . CYS A 1 110 ? 13.097 -8.664 1.723 1.00 54.78 110 CYS A N 1
ATOM 900 C CA . CYS A 1 110 ? 11.872 -9.014 0.956 1.00 54.78 110 CYS A CA 1
ATOM 901 C C . CYS A 1 110 ? 12.049 -9.902 -0.276 1.00 54.78 110 CYS A C 1
ATOM 903 O O . CYS A 1 110 ? 11.067 -10.223 -0.943 1.00 54.78 110 CYS A O 1
ATOM 905 N N . TYR A 1 111 ? 13.273 -10.331 -0.567 1.00 51.53 111 TYR A N 1
ATOM 906 C CA . TYR A 1 111 ? 13.581 -11.114 -1.762 1.00 51.53 111 TYR A CA 1
ATOM 907 C C . TYR A 1 111 ? 13.287 -12.610 -1.610 1.00 51.53 111 TYR A C 1
ATOM 909 O O . TYR A 1 111 ? 13.040 -13.304 -2.600 1.00 51.53 111 TYR A O 1
ATOM 917 N N . GLU A 1 112 ? 13.322 -13.131 -0.384 1.00 54.44 112 GLU A N 1
ATOM 918 C CA . GLU A 1 112 ? 13.042 -14.539 -0.126 1.00 54.44 112 GLU A CA 1
ATOM 919 C C . GLU A 1 112 ? 11.552 -14.753 0.142 1.00 54.44 112 GLU A C 1
ATOM 921 O O . GLU A 1 112 ? 10.946 -14.105 1.001 1.00 54.44 112 GLU A O 1
ATOM 926 N N . LYS A 1 113 ? 10.955 -15.707 -0.587 1.00 48.09 113 LYS A N 1
ATOM 927 C CA . LYS A 1 113 ? 9.610 -16.230 -0.326 1.00 48.09 113 LYS A CA 1
ATOM 928 C C . LYS A 1 113 ? 9.565 -16.643 1.149 1.00 48.09 113 LYS A C 1
ATOM 930 O O . LYS A 1 113 ? 10.173 -17.645 1.512 1.00 48.09 113 LYS A O 1
ATOM 935 N N . ASN A 1 114 ? 8.869 -15.864 1.980 1.00 54.22 114 ASN A N 1
ATOM 936 C CA . ASN A 1 114 ? 8.744 -16.014 3.442 1.00 54.22 114 ASN A CA 1
ATOM 937 C C . ASN A 1 114 ? 9.803 -15.346 4.316 1.00 54.22 114 ASN A C 1
ATOM 939 O O . ASN A 1 114 ? 9.976 -15.744 5.475 1.00 54.22 114 ASN A O 1
ATOM 943 N N . SER A 1 115 ? 10.466 -14.301 3.840 1.00 65.44 115 SER A N 1
ATOM 944 C CA . SER A 1 115 ? 11.196 -13.470 4.778 1.00 65.44 115 SER A CA 1
ATOM 945 C C . SER A 1 115 ? 10.298 -13.002 5.906 1.00 65.44 115 SER A C 1
ATOM 947 O O . SER A 1 115 ? 9.256 -12.364 5.709 1.00 65.44 115 SER A O 1
ATOM 949 N N . ARG A 1 116 ? 10.726 -13.334 7.124 1.00 65.81 116 ARG A N 1
ATOM 950 C CA . ARG A 1 116 ? 9.962 -13.045 8.333 1.00 65.81 116 ARG A CA 1
ATOM 951 C C . ARG A 1 116 ? 9.685 -11.558 8.463 1.00 65.81 116 ARG A C 1
ATOM 953 O O . ARG A 1 116 ? 8.650 -11.220 9.020 1.00 65.81 116 ARG A O 1
ATOM 960 N N . LYS A 1 117 ? 10.571 -10.684 7.974 1.00 68.88 117 LYS A N 1
ATOM 961 C CA . LYS A 1 117 ? 10.357 -9.234 8.042 1.00 68.88 117 LYS A CA 1
ATOM 962 C C . LYS A 1 117 ? 9.203 -8.791 7.147 1.00 68.88 117 LYS A C 1
ATOM 964 O O . LYS A 1 117 ? 8.370 -8.020 7.594 1.00 68.88 117 LYS A O 1
ATOM 969 N N . CYS A 1 118 ? 9.084 -9.356 5.952 1.00 68.88 118 CYS A N 1
ATOM 970 C CA . CYS A 1 118 ? 8.061 -8.961 4.982 1.00 68.88 118 CYS A CA 1
ATOM 971 C C . CYS A 1 118 ? 6.690 -9.529 5.303 1.00 68.88 118 CYS A C 1
ATOM 973 O O . CYS A 1 118 ? 5.691 -8.817 5.239 1.00 68.88 118 CYS A O 1
ATOM 975 N N . VAL A 1 119 ? 6.656 -10.777 5.773 1.00 69.75 119 VAL A N 1
ATOM 976 C CA . VAL A 1 119 ? 5.436 -11.358 6.341 1.00 69.75 119 VAL A CA 1
ATOM 977 C C . VAL A 1 119 ? 4.994 -10.558 7.572 1.00 69.75 119 VAL A C 1
ATOM 979 O O . VAL A 1 119 ? 3.812 -10.259 7.717 1.00 69.75 119 VAL A O 1
ATOM 982 N N . ARG A 1 120 ? 5.934 -10.136 8.434 1.00 71.88 120 ARG A N 1
ATOM 983 C CA . ARG A 1 120 ? 5.648 -9.255 9.583 1.00 71.88 120 ARG A CA 1
ATOM 984 C C . ARG A 1 120 ? 5.277 -7.827 9.208 1.00 71.88 120 ARG A C 1
ATOM 986 O O . ARG A 1 120 ? 4.711 -7.162 10.061 1.00 71.88 120 ARG A O 1
ATOM 993 N N . ALA A 1 121 ? 5.587 -7.379 7.996 1.00 73.88 121 ALA A N 1
ATOM 994 C CA . ALA A 1 121 ? 5.168 -6.090 7.458 1.00 73.88 121 ALA A CA 1
ATOM 995 C C . ALA A 1 121 ? 3.834 -6.185 6.693 1.00 73.88 121 ALA A C 1
ATOM 997 O O . ALA A 1 121 ? 3.337 -5.169 6.218 1.00 73.88 121 ALA A O 1
ATOM 998 N N . GLY A 1 122 ? 3.240 -7.383 6.577 1.00 77.75 122 GLY A N 1
ATOM 999 C CA . GLY A 1 122 ? 1.954 -7.610 5.907 1.00 77.75 122 GLY A CA 1
ATOM 1000 C C . GLY A 1 122 ? 2.036 -7.668 4.380 1.00 77.75 122 GLY A C 1
ATOM 1001 O O . GLY A 1 122 ? 1.003 -7.627 3.715 1.00 77.75 122 GLY A O 1
ATOM 1002 N N . CYS A 1 123 ? 3.242 -7.747 3.819 1.00 80.81 123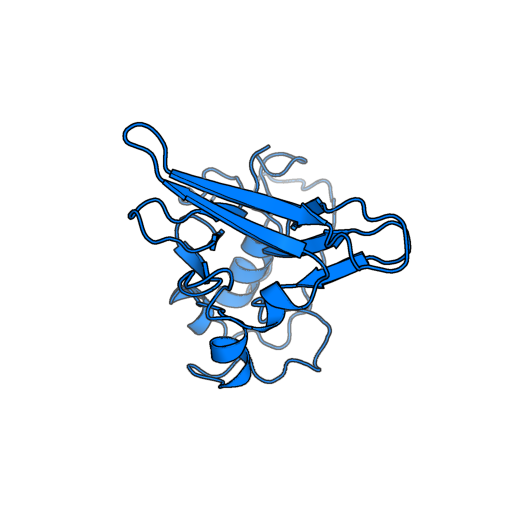 CYS A N 1
ATOM 1003 C CA . CYS A 1 123 ? 3.477 -7.738 2.380 1.00 80.81 123 CYS A CA 1
ATOM 1004 C C . CYS A 1 123 ? 3.079 -9.058 1.721 1.00 80.81 123 CYS A C 1
ATOM 1006 O O . CYS A 1 123 ? 3.444 -10.136 2.197 1.00 80.81 123 CYS A O 1
ATOM 1008 N N . MET A 1 124 ? 2.373 -8.958 0.597 1.00 76.31 124 MET A N 1
ATOM 1009 C CA . MET A 1 124 ? 1.994 -10.082 -0.252 1.00 76.31 124 MET A CA 1
ATOM 1010 C C . MET A 1 124 ? 2.497 -9.812 -1.665 1.00 76.31 124 MET A C 1
ATOM 1012 O O . MET A 1 124 ? 2.299 -8.731 -2.209 1.00 76.31 124 MET A O 1
ATOM 1016 N N . PHE A 1 125 ? 3.196 -10.778 -2.247 1.00 67.00 125 PHE A N 1
ATOM 1017 C CA . PHE A 1 125 ? 3.750 -10.629 -3.586 1.00 67.00 125 PHE A CA 1
ATOM 1018 C C . PHE A 1 125 ? 2.879 -11.386 -4.582 1.00 67.00 125 PHE A C 1
ATOM 1020 O O . PHE A 1 125 ? 2.599 -12.564 -4.339 1.00 67.00 125 PHE A O 1
ATOM 1027 N N . PRO A 1 126 ? 2.484 -10.762 -5.703 1.00 59.53 126 PRO A N 1
ATOM 1028 C CA . PRO A 1 126 ? 1.929 -11.517 -6.812 1.00 59.53 126 PRO A CA 1
ATOM 1029 C C . PRO A 1 126 ? 3.002 -12.467 -7.361 1.00 59.53 126 PRO A C 1
ATOM 1031 O O . PRO A 1 126 ? 4.193 -12.145 -7.346 1.00 59.53 126 PRO A O 1
ATOM 1034 N N . ASP A 1 127 ? 2.588 -13.628 -7.871 1.00 57.91 127 ASP A N 1
ATOM 1035 C CA . ASP A 1 127 ? 3.509 -14.652 -8.387 1.00 57.91 127 ASP A CA 1
ATOM 1036 C C . ASP A 1 127 ? 4.456 -14.104 -9.480 1.00 57.91 127 ASP A C 1
ATOM 1038 O O . ASP A 1 127 ? 5.611 -14.517 -9.586 1.00 57.91 127 ASP A O 1
ATOM 1042 N N . THR A 1 128 ? 4.011 -13.081 -10.215 1.00 54.03 128 THR A N 1
ATOM 1043 C CA . THR A 1 128 ? 4.774 -12.353 -11.243 1.00 54.03 128 THR A CA 1
ATOM 1044 C C . THR A 1 128 ? 6.020 -11.636 -10.716 1.00 54.03 128 THR A C 1
ATOM 1046 O O . THR A 1 128 ? 6.949 -11.383 -11.486 1.00 54.03 128 THR A O 1
ATOM 1049 N N . ALA A 1 129 ? 6.089 -11.332 -9.415 1.00 53.47 129 ALA A N 1
ATOM 1050 C CA . ALA A 1 129 ? 7.255 -10.699 -8.807 1.00 53.47 129 ALA A CA 1
ATOM 1051 C C . ALA A 1 129 ? 8.454 -11.659 -8.654 1.00 53.47 129 ALA A C 1
ATOM 1053 O O . ALA A 1 129 ? 9.588 -11.227 -8.462 1.00 53.47 129 ALA A O 1
ATOM 1054 N N . TYR A 1 130 ? 8.230 -12.971 -8.739 1.00 53.34 130 TYR A N 1
ATOM 1055 C CA . TYR A 1 130 ? 9.264 -13.974 -8.474 1.00 53.34 130 TYR A CA 1
ATOM 1056 C C . TYR A 1 130 ? 10.076 -14.378 -9.711 1.00 53.34 130 TYR A C 1
ATOM 1058 O O . TYR A 1 130 ? 11.182 -14.903 -9.562 1.00 53.34 130 TYR A O 1
ATOM 1066 N N . GLU A 1 131 ? 9.586 -14.078 -10.916 1.00 52.47 131 GLU A N 1
ATOM 1067 C CA . GLU A 1 131 ? 10.315 -14.286 -12.180 1.00 52.47 131 GLU A CA 1
ATOM 1068 C C . GLU A 1 131 ? 11.397 -13.214 -12.427 1.00 52.47 131 GLU A C 1
ATOM 1070 O O . GLU A 1 131 ? 12.224 -13.339 -13.323 1.00 52.47 131 GLU A O 1
ATOM 1075 N N . LEU A 1 132 ? 11.472 -12.199 -11.562 1.00 57.06 132 LEU A N 1
ATOM 1076 C CA . LEU A 1 132 ? 12.348 -11.021 -11.646 1.00 57.06 132 LEU A CA 1
ATOM 1077 C C . LEU A 1 132 ? 13.842 -11.301 -11.353 1.00 57.06 132 LEU A C 1
ATOM 1079 O O . LEU A 1 132 ? 14.604 -10.396 -11.012 1.00 57.06 132 LEU A O 1
ATOM 1083 N N . ARG A 1 133 ? 14.294 -12.562 -11.446 1.00 55.84 133 ARG A N 1
ATOM 1084 C CA . ARG A 1 133 ? 15.666 -12.967 -11.079 1.00 55.84 133 ARG A CA 1
ATOM 1085 C C . ARG A 1 133 ? 16.728 -12.629 -12.122 1.00 55.84 133 ARG A C 1
ATOM 1087 O O . ARG A 1 133 ? 17.898 -12.592 -11.740 1.00 55.84 133 ARG A O 1
ATOM 1094 N N . GLU A 1 134 ? 16.341 -12.413 -13.375 1.00 57.19 134 GLU A N 1
ATOM 1095 C CA . GLU A 1 134 ? 17.267 -12.378 -14.515 1.00 57.19 134 GLU A CA 1
ATOM 1096 C C . GLU A 1 134 ? 17.999 -11.024 -14.654 1.00 57.19 134 GLU A C 1
ATOM 1098 O O . GLU A 1 134 ? 19.145 -10.989 -15.094 1.00 57.19 134 GLU A O 1
ATOM 1103 N N . CYS A 1 135 ? 17.401 -9.908 -14.211 1.00 65.88 135 CYS A N 1
ATOM 1104 C CA . CYS A 1 135 ? 17.834 -8.555 -14.607 1.00 65.88 135 CYS A CA 1
ATOM 1105 C C . CYS A 1 135 ? 18.329 -7.677 -13.435 1.00 65.88 135 CYS A C 1
ATOM 1107 O O . CYS A 1 135 ? 18.159 -6.461 -13.441 1.00 65.88 135 CYS A O 1
ATOM 1109 N N . ARG A 1 136 ? 18.950 -8.272 -12.407 1.00 59.31 136 ARG A N 1
ATOM 1110 C CA . ARG A 1 136 ? 19.300 -7.607 -11.125 1.00 59.31 136 ARG A CA 1
ATOM 1111 C C . ARG A 1 136 ? 20.328 -6.470 -11.196 1.00 59.31 136 ARG A C 1
ATOM 1113 O O . ARG A 1 136 ? 20.635 -5.878 -10.169 1.00 59.31 136 ARG A O 1
ATOM 1120 N N . HIS A 1 137 ? 20.902 -6.209 -12.365 1.00 60.88 137 HIS A N 1
ATOM 1121 C CA . HIS A 1 137 ? 21.950 -5.204 -12.556 1.00 60.88 137 HIS A CA 1
ATOM 1122 C C . HIS A 1 137 ? 21.469 -3.952 -13.294 1.00 60.88 137 HIS A C 1
ATOM 1124 O O . HIS A 1 137 ? 22.286 -3.089 -13.599 1.00 60.88 137 HIS A O 1
ATOM 1130 N N . PHE A 1 138 ? 20.179 -3.864 -13.626 1.00 64.38 138 PHE A N 1
ATOM 1131 C CA . PHE A 1 138 ? 19.638 -2.684 -14.287 1.00 64.38 138 PHE A CA 1
ATOM 1132 C C . PHE A 1 138 ? 19.100 -1.695 -13.262 1.00 64.38 138 PHE A C 1
ATOM 1134 O O . PHE A 1 138 ? 18.206 -2.023 -12.482 1.00 64.38 138 PHE A O 1
ATOM 1141 N N . ASP A 1 139 ? 19.611 -0.470 -13.331 1.00 67.50 139 ASP A N 1
ATOM 1142 C CA . ASP A 1 139 ? 19.008 0.670 -12.657 1.00 67.50 139 ASP A CA 1
ATOM 1143 C C . ASP A 1 139 ? 17.777 1.121 -13.443 1.00 67.50 139 ASP A C 1
ATOM 1145 O O . ASP A 1 139 ? 17.805 1.266 -14.671 1.00 67.50 139 ASP A O 1
ATOM 1149 N N . PHE A 1 140 ? 16.679 1.345 -12.729 1.00 71.31 140 PHE A N 1
ATOM 1150 C CA . PHE A 1 140 ? 15.468 1.898 -13.312 1.00 71.31 140 PHE A CA 1
ATOM 1151 C C . PHE A 1 140 ? 15.427 3.399 -13.051 1.00 71.31 140 PHE A C 1
ATOM 1153 O O . PHE A 1 140 ? 15.289 3.824 -11.909 1.00 71.31 140 PHE A O 1
ATOM 1160 N N . ASN A 1 141 ? 15.506 4.190 -14.120 1.00 73.19 141 ASN A N 1
ATOM 1161 C CA . ASN A 1 141 ? 15.344 5.636 -14.055 1.00 73.19 141 ASN A CA 1
ATOM 1162 C C . ASN A 1 141 ? 14.118 6.065 -14.850 1.00 73.19 141 ASN A C 1
ATOM 1164 O O . ASN A 1 141 ? 14.023 5.840 -16.059 1.00 73.19 141 ASN A O 1
ATOM 1168 N N . GLU A 1 142 ? 13.199 6.739 -14.172 1.00 73.75 142 GLU A N 1
ATOM 1169 C CA . GLU A 1 142 ? 12.081 7.396 -14.830 1.00 73.75 142 GLU A CA 1
ATOM 1170 C C . GLU A 1 142 ? 12.538 8.683 -15.497 1.00 73.75 142 GLU A C 1
ATOM 1172 O O . GLU A 1 142 ? 13.183 9.536 -14.888 1.00 73.75 142 GLU A O 1
ATOM 1177 N N . THR A 1 143 ? 12.160 8.848 -16.760 1.00 74.75 143 THR A N 1
ATOM 1178 C CA . THR A 1 143 ? 12.385 10.089 -17.494 1.00 74.75 143 THR A CA 1
ATOM 1179 C C . THR A 1 143 ? 11.173 10.407 -18.352 1.00 74.75 143 THR A C 1
ATOM 1181 O O . THR A 1 143 ? 10.516 9.519 -18.895 1.00 74.75 143 THR A O 1
ATOM 1184 N N . ILE A 1 144 ? 10.878 11.697 -18.491 1.00 74.38 144 ILE A N 1
ATOM 1185 C CA . ILE A 1 144 ? 9.897 12.185 -19.457 1.00 74.38 144 ILE A CA 1
ATOM 1186 C C . ILE A 1 144 ? 10.682 12.542 -20.716 1.00 74.38 144 ILE A C 1
ATOM 1188 O O . ILE A 1 144 ? 11.493 13.466 -20.694 1.00 74.38 144 ILE A O 1
ATOM 1192 N N . SER A 1 145 ? 10.470 11.802 -21.802 1.00 68.81 145 SER A N 1
ATOM 1193 C CA . SER A 1 145 ? 11.116 12.070 -23.090 1.00 68.81 145 SER A CA 1
ATOM 1194 C C . SER A 1 145 ? 10.116 11.999 -24.241 1.00 68.81 145 SER A C 1
ATOM 1196 O O . SER A 1 145 ? 9.240 11.132 -24.236 1.00 68.81 145 SER A O 1
ATOM 1198 N N . PRO A 1 146 ? 10.232 12.886 -25.247 1.00 65.88 146 PRO A N 1
ATOM 1199 C CA . PRO A 1 146 ? 9.462 12.762 -26.473 1.00 65.88 146 PRO A CA 1
ATOM 1200 C C . PRO A 1 146 ? 9.964 11.538 -27.247 1.00 65.88 146 PRO A C 1
ATOM 1202 O O . PRO A 1 146 ? 11.047 11.557 -27.832 1.00 65.88 146 PRO A O 1
ATOM 1205 N N . PHE A 1 147 ? 9.185 10.459 -27.244 1.00 65.94 147 PHE A N 1
ATOM 1206 C CA . PHE A 1 147 ? 9.478 9.291 -28.067 1.00 65.94 147 PHE A CA 1
ATOM 1207 C C . PHE A 1 147 ? 9.025 9.546 -29.506 1.00 65.94 147 PHE A C 1
ATOM 1209 O O . PHE A 1 147 ? 7.900 9.973 -29.757 1.00 65.94 147 PHE A O 1
ATOM 1216 N N . SER A 1 148 ? 9.908 9.276 -30.469 1.00 63.50 148 SER A N 1
ATOM 1217 C CA . SER A 1 148 ? 9.623 9.433 -31.902 1.00 63.50 148 SER A CA 1
ATOM 1218 C C . SER A 1 148 ? 8.660 8.375 -32.450 1.00 63.50 148 SER A C 1
ATOM 1220 O O . SER A 1 148 ? 8.117 8.547 -33.539 1.00 63.50 148 SER A O 1
ATOM 1222 N N . SER A 1 149 ? 8.440 7.288 -31.704 1.00 69.25 149 SER A N 1
ATOM 1223 C CA . SER A 1 149 ? 7.515 6.212 -32.054 1.00 69.25 149 SER A CA 1
ATOM 1224 C C . SER A 1 149 ? 6.624 5.867 -30.865 1.00 69.25 149 SER A C 1
ATOM 1226 O O . SER A 1 149 ? 7.076 5.906 -29.723 1.00 69.25 149 SER A O 1
ATOM 1228 N N . SER A 1 150 ? 5.381 5.476 -31.141 1.00 67.25 150 SER A N 1
ATOM 1229 C CA . SER A 1 150 ? 4.399 5.045 -30.138 1.00 67.25 150 SER A CA 1
ATOM 1230 C C . SER A 1 150 ? 4.704 3.678 -29.507 1.00 67.25 150 SER A C 1
ATOM 1232 O O . SER A 1 150 ? 3.952 3.231 -28.646 1.00 67.25 150 SER A O 1
ATOM 1234 N N . GLY A 1 151 ? 5.777 2.998 -29.935 1.00 74.19 151 GLY A N 1
ATOM 1235 C CA . GLY A 1 151 ? 6.110 1.648 -29.482 1.00 74.19 151 GLY A CA 1
ATOM 1236 C C . GLY A 1 151 ? 4.989 0.634 -29.742 1.00 74.19 151 GLY A C 1
ATOM 1237 O O . GLY A 1 151 ? 4.167 0.806 -30.646 1.00 74.19 151 GLY A O 1
ATOM 1238 N N . PHE A 1 152 ? 4.963 -0.430 -28.937 1.00 76.88 152 PHE A N 1
ATOM 1239 C CA . PHE A 1 152 ? 3.895 -1.431 -28.922 1.00 76.88 152 PHE A CA 1
ATOM 1240 C C . PHE A 1 152 ? 3.042 -1.239 -27.667 1.00 76.88 152 PHE A C 1
ATOM 1242 O O . PHE A 1 152 ? 3.573 -1.182 -26.558 1.00 76.88 152 PHE A O 1
ATOM 1249 N N . VAL A 1 153 ? 1.720 -1.172 -27.827 1.00 76.38 153 VAL A N 1
ATOM 1250 C CA . VAL A 1 153 ? 0.796 -1.067 -26.692 1.00 76.38 153 VAL A CA 1
ATOM 1251 C C . VAL A 1 153 ? 0.558 -2.454 -26.106 1.00 76.38 153 VAL A C 1
ATOM 1253 O O . VAL A 1 153 ? 0.177 -3.387 -26.812 1.00 76.38 153 VAL A O 1
ATOM 1256 N N . LEU A 1 154 ? 0.766 -2.590 -24.798 1.00 73.75 154 LEU A N 1
ATOM 1257 C CA . LEU A 1 154 ? 0.477 -3.826 -24.079 1.00 73.75 154 LEU A CA 1
ATOM 1258 C C . LEU A 1 154 ? -1.027 -3.904 -23.799 1.00 73.75 154 LEU A C 1
ATOM 1260 O O . LEU A 1 154 ? -1.560 -3.146 -22.987 1.00 73.75 154 LEU A O 1
ATOM 1264 N N . ASN A 1 155 ? -1.709 -4.834 -24.472 1.00 70.06 155 ASN A N 1
ATOM 1265 C CA . ASN A 1 155 ? -3.165 -4.999 -24.371 1.00 70.06 155 ASN A CA 1
ATOM 1266 C C . ASN A 1 155 ? -3.641 -5.279 -22.939 1.00 70.06 155 ASN A C 1
ATOM 1268 O O . ASN A 1 155 ? -4.707 -4.810 -22.558 1.00 70.0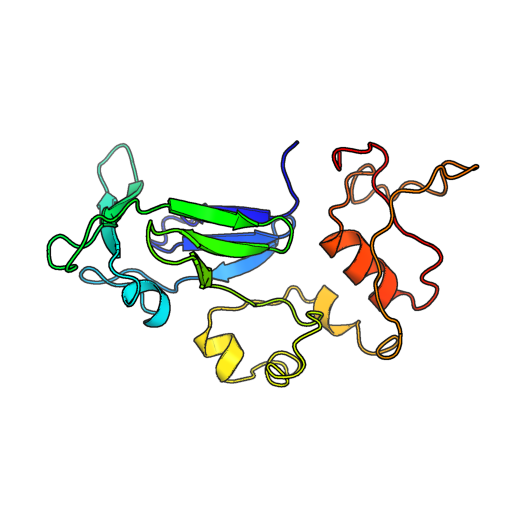6 155 ASN A O 1
ATOM 1272 N N . GLU A 1 156 ? -2.839 -5.985 -22.139 1.00 73.19 156 GLU A N 1
ATOM 1273 C CA . GLU A 1 156 ? -3.132 -6.314 -20.733 1.00 73.19 156 GLU A CA 1
ATOM 1274 C C . GLU A 1 156 ? -3.429 -5.081 -19.874 1.00 73.19 156 GLU A C 1
ATOM 1276 O O . GLU A 1 156 ? -4.181 -5.159 -18.908 1.00 73.19 156 GLU A O 1
ATOM 1281 N N . THR A 1 157 ? -2.820 -3.940 -20.203 1.00 70.19 157 THR A N 1
ATOM 1282 C CA . THR A 1 157 ? -2.931 -2.710 -19.414 1.00 70.19 157 THR A CA 1
ATOM 1283 C C . THR A 1 157 ? -3.655 -1.594 -20.157 1.00 70.19 157 THR A C 1
ATOM 1285 O O . THR A 1 157 ? -3.833 -0.510 -19.605 1.00 70.19 157 THR A O 1
ATOM 1288 N N . GLY A 1 158 ? -4.059 -1.832 -21.411 1.00 73.75 158 GLY A N 1
ATOM 1289 C CA . GLY A 1 158 ? -4.668 -0.819 -22.273 1.00 73.75 158 GLY A CA 1
ATOM 1290 C C . GLY A 1 158 ? -3.785 0.415 -22.485 1.00 73.75 158 GLY A C 1
ATOM 1291 O O . GLY A 1 158 ? -4.317 1.493 -22.721 1.00 73.75 158 GLY A O 1
ATOM 1292 N N . GLY A 1 159 ? -2.460 0.281 -22.340 1.00 74.25 159 GLY A N 1
ATOM 1293 C CA . GLY A 1 159 ? -1.513 1.404 -22.398 1.00 74.25 159 GLY A CA 1
ATOM 1294 C C . GLY A 1 159 ? -1.331 2.181 -21.088 1.00 74.25 159 GLY A C 1
ATOM 1295 O O . GLY A 1 159 ? -0.484 3.068 -21.030 1.00 74.25 159 GLY A O 1
ATOM 1296 N N . ARG A 1 160 ? -2.055 1.818 -20.020 1.00 78.69 160 ARG A N 1
ATOM 1297 C CA . ARG A 1 160 ? -1.999 2.490 -18.712 1.00 78.69 160 ARG A CA 1
ATOM 1298 C C . ARG A 1 160 ? -0.988 1.820 -17.812 1.00 78.69 160 ARG A C 1
ATOM 1300 O O . ARG A 1 160 ? -1.245 0.724 -17.310 1.00 78.69 160 ARG A O 1
ATOM 1307 N N . LEU A 1 161 ? 0.159 2.449 -17.612 1.00 78.12 161 LEU A N 1
ATOM 1308 C CA . LEU A 1 161 ? 1.227 1.926 -16.768 1.00 78.12 161 LEU A CA 1
ATOM 1309 C C . LEU A 1 161 ? 1.635 2.994 -15.757 1.00 78.12 161 LEU A C 1
ATOM 1311 O O . LEU A 1 161 ? 1.982 4.107 -16.148 1.00 78.12 161 LEU A O 1
ATOM 1315 N N . SER A 1 162 ? 1.632 2.647 -14.468 1.00 79.00 162 SER A N 1
ATOM 1316 C CA . SER A 1 162 ? 2.420 3.399 -13.496 1.00 79.00 162 SER A CA 1
ATOM 1317 C C . SER A 1 162 ? 3.897 3.094 -13.697 1.00 79.00 162 SER A C 1
ATOM 1319 O O . SER A 1 162 ? 4.272 2.094 -14.317 1.00 79.00 162 SER A O 1
ATOM 1321 N N . SER A 1 163 ? 4.765 3.921 -13.129 1.00 77.88 163 SER A N 1
ATOM 1322 C CA . SER A 1 163 ? 6.193 3.652 -13.236 1.00 77.88 163 SER A CA 1
ATOM 1323 C C . SER A 1 163 ? 6.629 2.361 -12.543 1.00 77.88 163 SER A C 1
ATOM 1325 O O . SER A 1 163 ? 7.501 1.663 -13.052 1.00 77.88 163 SER A O 1
ATOM 1327 N N . THR A 1 164 ? 5.946 1.969 -11.465 1.00 78.06 164 THR A N 1
ATOM 1328 C CA . THR A 1 164 ? 6.091 0.653 -10.832 1.00 78.06 164 THR A CA 1
ATOM 1329 C C . THR A 1 164 ? 5.801 -0.476 -11.823 1.00 78.06 164 THR A C 1
ATOM 1331 O O . THR A 1 164 ? 6.555 -1.446 -11.901 1.00 78.06 164 THR A O 1
ATOM 1334 N N . ASP A 1 165 ? 4.754 -0.344 -12.642 1.00 79.75 165 ASP A N 1
ATOM 1335 C CA . ASP A 1 165 ? 4.450 -1.338 -13.674 1.00 79.75 165 ASP A CA 1
ATOM 1336 C C . ASP A 1 165 ? 5.541 -1.389 -14.751 1.00 79.75 165 ASP A C 1
ATOM 1338 O O . ASP A 1 165 ? 5.937 -2.472 -15.186 1.00 79.75 165 ASP A O 1
ATOM 1342 N N . CYS A 1 166 ? 6.048 -0.226 -15.169 1.00 79.50 166 CYS A N 1
ATOM 1343 C CA . CYS A 1 166 ? 7.146 -0.127 -16.130 1.00 79.50 166 CYS A CA 1
ATOM 1344 C C . CYS A 1 166 ? 8.428 -0.782 -15.605 1.00 79.50 166 CYS A C 1
ATOM 1346 O O . CYS A 1 166 ? 9.094 -1.512 -16.342 1.00 79.50 166 CYS A O 1
ATOM 1348 N N . GLN A 1 167 ? 8.759 -0.550 -14.336 1.00 78.44 167 GLN A N 1
ATOM 1349 C CA . GLN A 1 167 ? 9.937 -1.117 -13.692 1.00 78.44 167 GLN A CA 1
ATOM 1350 C C . GLN A 1 167 ? 9.852 -2.639 -13.622 1.00 78.44 167 GLN A C 1
ATOM 1352 O O . GLN A 1 167 ? 10.785 -3.323 -14.037 1.00 78.44 167 GLN A O 1
ATOM 1357 N N . VAL A 1 168 ? 8.715 -3.179 -13.181 1.00 77.38 168 VAL A N 1
ATOM 1358 C CA . VAL A 1 168 ? 8.495 -4.630 -13.119 1.00 77.38 168 VAL A CA 1
ATOM 1359 C C . VAL A 1 168 ? 8.599 -5.252 -14.511 1.00 77.38 168 VAL A C 1
ATOM 1361 O O . VAL A 1 168 ? 9.306 -6.240 -14.686 1.00 77.38 168 VAL A O 1
ATOM 1364 N N . LYS A 1 169 ? 7.980 -4.645 -15.531 1.00 78.00 169 LYS A N 1
ATOM 1365 C CA . LYS A 1 169 ? 8.075 -5.145 -16.913 1.00 78.00 169 LYS A CA 1
ATOM 1366 C C . LYS A 1 169 ? 9.503 -5.093 -17.472 1.00 78.00 169 LYS A C 1
ATOM 1368 O O . LYS A 1 169 ? 9.914 -6.015 -18.175 1.00 78.00 169 LYS A O 1
ATOM 1373 N N . CYS A 1 170 ? 10.279 -4.057 -17.149 1.00 77.12 170 CYS A N 1
ATOM 1374 C CA . CYS A 1 170 ? 11.703 -3.982 -17.500 1.00 77.12 170 CYS A CA 1
ATOM 1375 C C . CYS A 1 170 ? 12.495 -5.121 -16.855 1.00 77.12 170 CYS A C 1
ATOM 1377 O O . CYS A 1 170 ? 13.179 -5.870 -17.556 1.00 77.12 170 CYS A O 1
ATOM 1379 N N . LEU A 1 171 ? 12.322 -5.322 -15.553 1.00 74.25 171 LEU A N 1
ATOM 1380 C CA . LEU A 1 171 ? 13.057 -6.330 -14.800 1.00 74.25 171 LEU A CA 1
ATOM 1381 C C . LEU A 1 171 ? 12.616 -7.778 -15.091 1.00 74.25 171 LEU A C 1
ATOM 1383 O O . LEU A 1 171 ? 13.343 -8.701 -14.736 1.00 74.25 171 LEU A O 1
ATOM 1387 N N . GLN A 1 172 ? 11.458 -8.006 -15.725 1.00 73.62 172 GLN A N 1
ATOM 1388 C CA . GLN A 1 172 ? 11.027 -9.345 -16.167 1.00 73.62 172 GLN A CA 1
ATOM 1389 C C . GLN A 1 172 ? 11.673 -9.772 -17.490 1.00 73.62 172 GLN A C 1
ATOM 1391 O O . GLN A 1 172 ? 11.867 -10.962 -17.712 1.00 73.62 172 GLN A O 1
ATOM 1396 N N . ASN A 1 173 ? 11.983 -8.830 -18.388 1.00 71.31 173 ASN A N 1
ATOM 1397 C CA . ASN A 1 173 ? 12.363 -9.151 -19.772 1.00 71.31 173 ASN A CA 1
ATOM 1398 C C . ASN A 1 173 ? 13.818 -8.778 -20.124 1.00 71.31 173 ASN A C 1
ATOM 1400 O O . ASN A 1 173 ? 14.253 -9.026 -21.243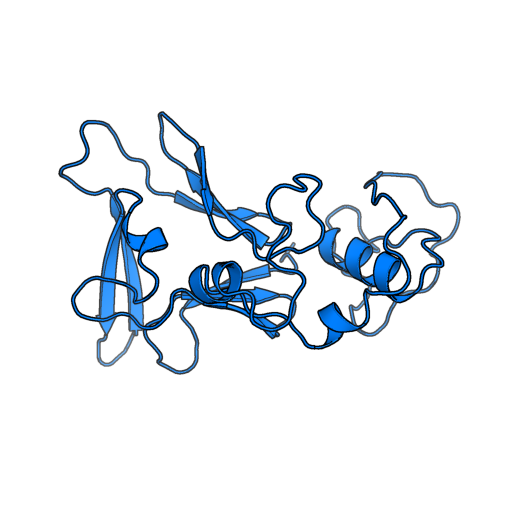 1.00 71.31 173 ASN A O 1
ATOM 1404 N N . CYS A 1 174 ? 14.574 -8.144 -19.217 1.00 70.62 174 CYS A N 1
ATOM 1405 C CA . CYS A 1 174 ? 15.991 -7.729 -19.355 1.00 70.62 174 CYS A CA 1
ATOM 1406 C C . CYS A 1 174 ? 16.345 -6.864 -20.577 1.00 70.62 174 CYS A C 1
ATOM 1408 O O . CYS A 1 174 ? 17.483 -6.425 -20.718 1.00 70.62 174 CYS A O 1
ATOM 1410 N N . SER A 1 175 ? 15.396 -6.612 -21.473 1.00 69.19 175 SER A N 1
ATOM 1411 C CA . SER A 1 175 ? 15.572 -5.801 -22.666 1.00 69.19 175 SER A CA 1
ATOM 1412 C C . SER A 1 175 ? 15.541 -4.316 -22.321 1.00 69.19 175 SER A C 1
ATOM 1414 O O . SER A 1 175 ? 16.256 -3.552 -22.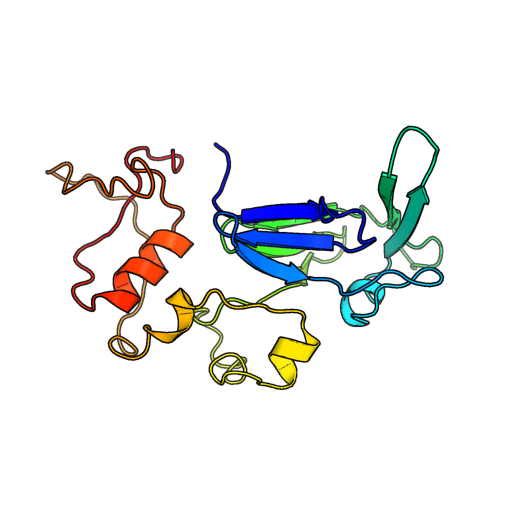955 1.00 69.19 175 SER A O 1
ATOM 1416 N N . CYS A 1 176 ? 14.746 -3.918 -21.314 1.00 66.69 176 CYS A N 1
ATOM 1417 C CA . CYS A 1 176 ? 14.647 -2.564 -20.744 1.00 66.69 176 CYS A CA 1
ATOM 1418 C C . CYS A 1 176 ? 14.748 -1.415 -21.772 1.00 66.69 176 CYS A C 1
ATOM 1420 O O . CYS A 1 176 ? 15.308 -0.362 -21.487 1.00 66.69 176 CYS A O 1
ATOM 1422 N N . LEU A 1 177 ? 14.155 -1.587 -22.961 1.00 68.12 177 LEU A N 1
ATOM 1423 C CA . LEU A 1 177 ? 14.190 -0.619 -24.071 1.00 68.12 177 LEU A CA 1
ATOM 1424 C C . LEU A 1 177 ? 13.251 0.597 -23.872 1.00 68.12 177 LEU A C 1
ATOM 1426 O O . LEU A 1 177 ? 13.015 1.339 -24.817 1.00 68.12 177 LEU A O 1
ATOM 1430 N N . ALA A 1 178 ? 12.790 0.830 -22.637 1.00 68.56 178 ALA A N 1
ATOM 1431 C CA . ALA A 1 178 ? 11.762 1.776 -22.179 1.00 68.56 178 ALA A CA 1
ATOM 1432 C C . ALA A 1 178 ? 10.307 1.267 -22.265 1.00 68.56 178 ALA A C 1
ATOM 1434 O O . ALA A 1 178 ? 9.814 0.856 -23.312 1.00 68.56 178 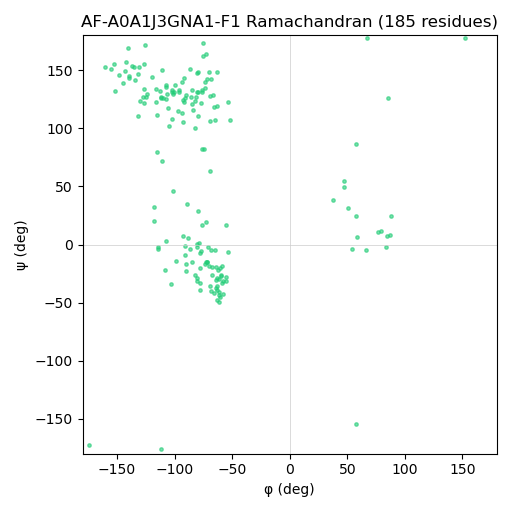ALA A O 1
ATOM 1435 N N . TYR A 1 179 ? 9.612 1.348 -21.126 1.00 75.25 179 TYR A N 1
ATOM 1436 C CA . TYR A 1 179 ? 8.165 1.169 -20.992 1.00 75.25 179 TYR A CA 1
ATOM 1437 C C . TYR A 1 179 ? 7.577 2.495 -20.516 1.00 75.25 179 TYR A C 1
ATOM 1439 O O . TYR A 1 179 ? 8.110 3.109 -19.591 1.00 75.25 179 TYR A O 1
ATOM 1447 N N . ALA A 1 180 ? 6.489 2.935 -21.138 1.00 75.38 180 ALA A N 1
ATOM 1448 C CA . ALA A 1 180 ? 5.838 4.195 -20.815 1.00 75.38 180 ALA A CA 1
ATOM 1449 C C . ALA A 1 180 ? 4.318 4.055 -20.909 1.00 75.38 180 ALA A C 1
ATOM 1451 O O . ALA A 1 180 ? 3.801 3.184 -21.612 1.00 75.38 180 ALA A O 1
ATOM 1452 N N . SER A 1 181 ? 3.618 4.938 -20.204 1.00 74.19 181 SER A N 1
ATOM 1453 C CA . SER A 1 181 ? 2.188 5.142 -20.404 1.00 74.19 181 SER A CA 1
ATOM 1454 C C . SER A 1 181 ? 1.927 5.830 -21.744 1.00 74.19 181 SER A C 1
ATOM 1456 O O . SER A 1 181 ? 2.730 6.649 -22.197 1.00 74.19 181 SER A O 1
ATOM 1458 N N . THR A 1 182 ? 0.784 5.531 -22.361 1.00 73.81 182 THR A N 1
ATOM 1459 C CA . THR A 1 182 ? 0.328 6.217 -23.577 1.00 73.81 182 THR A CA 1
ATOM 1460 C C . THR A 1 182 ? 0.070 7.703 -23.352 1.00 73.81 182 THR A C 1
ATOM 1462 O O . THR A 1 182 ? 0.357 8.508 -24.237 1.00 73.81 182 THR A O 1
ATOM 1465 N N . ASN A 1 183 ? -0.428 8.075 -22.169 1.00 70.06 183 ASN A N 1
ATOM 1466 C CA . ASN A 1 183 ? -0.616 9.466 -21.772 1.00 70.06 183 ASN A CA 1
ATOM 1467 C C . ASN A 1 183 ? 0.357 9.871 -20.659 1.00 70.06 183 ASN A C 1
ATOM 1469 O O . ASN A 1 183 ? 0.730 9.061 -19.807 1.00 70.06 183 ASN A O 1
ATOM 1473 N N . VAL A 1 184 ? 0.726 11.157 -20.647 1.00 67.06 184 VAL A N 1
ATOM 1474 C CA . VAL A 1 184 ? 1.666 11.765 -19.680 1.00 67.06 184 VAL A CA 1
ATOM 1475 C C . VAL A 1 184 ? 1.184 11.626 -18.231 1.00 67.06 184 VAL A C 1
ATOM 1477 O O . VAL A 1 184 ? 1.994 11.590 -17.313 1.00 67.06 184 VAL A O 1
ATOM 1480 N N . ASP A 1 185 ? -0.127 11.525 -18.016 1.00 63.94 185 ASP A N 1
ATOM 1481 C CA . ASP A 1 185 ? -0.745 11.381 -16.696 1.00 63.94 185 ASP A CA 1
ATOM 1482 C C . ASP A 1 185 ? -0.887 9.919 -16.226 1.00 63.94 185 ASP A C 1
ATOM 1484 O O . ASP A 1 185 ? -1.4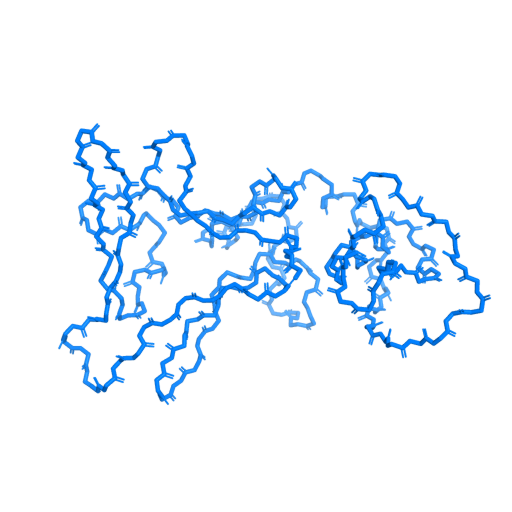96 9.667 -15.184 1.00 63.94 185 ASP A O 1
ATOM 1488 N N . GLY A 1 186 ? -0.345 8.957 -16.981 1.00 60.16 186 GLY A N 1
ATOM 1489 C CA . GLY A 1 186 ? -0.399 7.533 -16.643 1.00 60.16 186 GLY A CA 1
ATOM 1490 C C . GLY A 1 186 ? -1.653 6.791 -17.128 1.00 60.16 186 GLY A C 1
ATOM 1491 O O . GLY A 1 186 ? -1.855 5.645 -16.718 1.00 60.16 186 GLY A O 1
ATOM 1492 N N . THR A 1 187 ? -2.511 7.422 -17.950 1.00 58.47 187 THR A N 1
ATOM 1493 C CA . THR A 1 187 ? -3.791 6.841 -18.427 1.00 58.47 187 THR A CA 1
ATOM 1494 C C . THR A 1 187 ? -3.865 6.504 -19.907 1.00 58.47 187 THR A C 1
ATOM 1496 O O . THR A 1 187 ? -2.882 6.724 -20.649 1.00 58.47 187 THR A O 1
#

Nearest PDB structures (foldseek):
  6kyw-assembly1_B  TM=7.115E-01  e=7.159E-04  Brassica rapa
  6kyw-assembly1_A  TM=6.844E-01  e=4.705E-04  Brassica rapa
  3gjy-assembly1_A  TM=5.284E-01  e=2.085E+00  Corynebacterium glutamicum ATCC 13032
  6nxf-assembly1_B  TM=3.244E-01  e=5.781E+00  Mus musculus

pLDDT: mean 73.69, std 11.82, range [41.19, 91.06]

Mean predicted aligned error: 9.95 Å

Foldseek 3Di:
DDAQWDWFADPPPFQWIFIGGNNHTFFIQDGDDDQHGPLCVVVPLQKGKDWDDDPVDTGIDIDGNPPDPDDFPFDWDQDNLRWTWGDGPVDIDIADPLDPQDPPPPCVQNLDPDRVVNVSSRGDDDPLQNLLPPAVPDDDDDDDDDDPDLPDADPVCRQQDRSNRQVSVCSNPVPSPDRHRSDPVRD

Secondary structure (DSSP, 8-state):
---SEEEEE-TTS-S-EEEEETTEEEEE---EETTEESSGGGGGSSEEEEEEE-SS-EEEEEEE-TTSSS----EEEE-TTSPEEEE-SS-EEEE----TT-S-TT-TTTTSTT-HHHHHTTB---GGGTTTTS-TT----------SS-----GGGTT---HHHHHHHHHHHS--S----SSTT--

Solvent-accessible surface area (backbone atoms only — not comparable to full-atom values): 11620 Å² total; per-residue (Å²): 121,84,68,56,52,47,78,46,68,44,88,83,79,50,63,27,45,31,31,29,46,78,89,36,62,35,30,38,39,44,55,56,55,97,76,37,43,69,31,59,72,74,59,66,70,56,47,43,57,45,79,48,75,61,98,89,49,74,51,79,47,73,43,51,37,87,83,50,95,68,80,67,55,76,42,84,43,77,42,86,79,60,32,36,36,42,40,44,77,90,48,78,45,81,41,54,84,68,62,84,82,59,89,66,76,84,62,76,47,60,79,48,95,78,26,67,66,31,58,65,65,27,38,40,77,56,77,78,68,71,64,43,71,84,28,82,84,66,84,84,77,90,76,92,73,92,67,96,62,87,78,80,76,51,74,95,50,73,28,40,32,42,68,59,54,30,48,52,56,27,32,58,64,64,67,62,86,74,68,74,34,75,32,97,77,33,74